Protein AF-Q5BJW7-F1 (afdb_monomer_lite)

Sequence (257 aa):
IDRAVFQGLSQEALSACIQSLLGASESISKNKTQIDGQLFLIKHLLILREQIAPFHTEFTIKEISLDLKKTRDAAFKILNPMTVPRFFRLNSNNALIEFLLEGTPEIREHYLDSKKDVDRHLKSACEQFIQQQTRLFVEPLEEFMTKVSALKTMASQGGPKYTLSQQPWAQPAKVNDLVATAYKTIKTKLPQTLRSMSLYLSNKDTEFILFKPVRNNIQQVFQKFHALLKEEFSPEDIQIIACPSVEQLNLLLSVSK

Radius of gyration: 29.24 Å; chains: 1; bounding box: 72×69×63 Å

Foldseek 3Di:
DPPVVVQVVVLVVLVVVLVVLLVVLVVCCVPPNNLLSLLSSLLVLVVVLVVCVVVCVVVPPDDDDDDCPQLVVLVVVVPDPPDDPPQDDPDPDHSVVVCVVVVPRPDDDDNPVSSVVSVVSSVVSLVVSLVVLLCQLCVLLVVVVVVVVVVVVCVVVVHDDDALCVDPCSQLLNLLVSLVVSVVSLLPCVLVSLVSNCVRNVDPVVSCVSCVSSLVSNLVSLVVSVVVCVVRHDPVSCVSSVHDDSVRSVVSNVVSD

Secondary structure (DSSP, 8-state):
--HHHHHHHHHHHHHHHHHHHHHHHHHHHHHT-HHHHHHHHHHHHHHHHHHHSHHHHTT-S------THHHHHHHHHHH-GGG-S-TT--SS--HHHHHHHH-S------TTHHHHHHHHHHHHHHHHHHHHHHHHHHHHHHHHHHHHHHHHHHHHTT-----GGGSTTS-HHHHHHHHHHHHHHHHHHHHHHHHHHHHHH--HHHHHHHHHHHHHHHHHHHHHHHHHHHHHS-HHHHHHHTPPPHHHHHHHHH---

Organism: Rattus norvegicus (NCBI:txid10116)

InterPro domains:
  IPR007265 Conserved oligomeric Golgi complex, subunit 3 [PTHR13302] (1-254)
  IPR048685 Conserved oligomeric Golgi complex subunit 3, C-terminal [PF20671] (1-70)

Structure (mmCIF, N/CA/C/O backbone):
data_AF-Q5BJW7-F1
#
_entry.id   AF-Q5BJW7-F1
#
loop_
_atom_site.group_PDB
_atom_site.id
_atom_site.type_symbol
_atom_site.label_atom_id
_atom_site.label_alt_id
_atom_site.label_comp_id
_atom_site.label_asym_id
_atom_site.label_entity_id
_atom_site.label_seq_id
_atom_site.pdbx_PDB_ins_code
_atom_site.Cartn_x
_atom_site.Cartn_y
_atom_site.Cartn_z
_atom_site.occupancy
_atom_site.B_iso_or_equiv
_atom_site.auth_seq_id
_atom_site.auth_comp_id
_atom_site.auth_asym_id
_atom_site.auth_atom_id
_atom_site.pdbx_PDB_model_num
ATOM 1 N N . ILE A 1 1 ? 30.438 1.681 -32.774 1.00 56.78 1 ILE A N 1
ATOM 2 C CA . ILE A 1 1 ? 29.485 2.805 -32.612 1.00 56.78 1 ILE A CA 1
ATOM 3 C C . ILE A 1 1 ? 30.141 3.786 -31.658 1.00 56.78 1 ILE A C 1
ATOM 5 O O . ILE A 1 1 ? 30.776 3.323 -30.716 1.00 56.78 1 ILE A O 1
ATOM 9 N N . ASP A 1 2 ? 30.071 5.086 -31.938 1.00 74.50 2 ASP A N 1
ATOM 10 C CA . ASP A 1 2 ? 30.587 6.096 -31.013 1.00 74.50 2 ASP A CA 1
ATOM 11 C C . ASP A 1 2 ? 29.836 6.009 -29.676 1.00 74.50 2 ASP A C 1
ATOM 13 O O . ASP A 1 2 ? 28.614 5.840 -29.650 1.00 74.50 2 ASP A O 1
ATOM 17 N N . ARG A 1 3 ? 30.570 6.070 -28.565 1.00 67.50 3 ARG A N 1
ATOM 18 C CA . ARG A 1 3 ? 30.033 5.831 -27.222 1.00 67.50 3 ARG A CA 1
ATOM 19 C C . ARG A 1 3 ? 28.906 6.816 -26.907 1.00 67.50 3 ARG A C 1
ATOM 21 O O . ARG A 1 3 ? 27.852 6.383 -26.448 1.00 67.50 3 ARG A O 1
ATOM 28 N N . ALA A 1 4 ? 29.094 8.084 -27.273 1.00 67.56 4 ALA A N 1
ATOM 29 C CA . ALA A 1 4 ? 28.115 9.149 -27.078 1.00 67.56 4 ALA A CA 1
ATOM 30 C C . ALA A 1 4 ? 26.809 8.894 -27.854 1.00 67.56 4 ALA A C 1
ATOM 32 O O . ALA A 1 4 ? 25.714 9.018 -27.305 1.00 67.56 4 ALA A O 1
ATOM 33 N N . VAL A 1 5 ? 26.912 8.450 -29.112 1.00 73.88 5 VAL A N 1
ATOM 34 C CA . VAL A 1 5 ? 25.745 8.125 -29.952 1.00 73.88 5 VAL A CA 1
ATOM 35 C C . VAL A 1 5 ? 24.988 6.916 -29.399 1.00 73.88 5 VAL A C 1
ATOM 37 O O . VAL A 1 5 ? 23.763 6.941 -29.305 1.00 73.88 5 VAL A O 1
ATOM 40 N N . PHE A 1 6 ? 25.703 5.866 -28.982 1.00 71.62 6 PHE A N 1
ATOM 41 C CA . PHE A 1 6 ? 25.084 4.695 -28.358 1.00 71.62 6 PHE A CA 1
ATOM 42 C C . PHE A 1 6 ? 24.340 5.060 -27.064 1.00 71.62 6 PHE A C 1
ATOM 44 O O . PHE A 1 6 ? 23.247 4.553 -26.812 1.00 71.62 6 PHE A O 1
ATOM 51 N N . GLN A 1 7 ? 24.899 5.963 -26.258 1.00 70.00 7 GLN A N 1
ATOM 52 C CA . GLN A 1 7 ? 24.306 6.399 -24.994 1.00 70.00 7 GLN A CA 1
ATOM 53 C C . GLN A 1 7 ? 23.053 7.256 -25.196 1.00 70.00 7 GLN A C 1
ATOM 55 O O . GLN A 1 7 ? 22.053 6.998 -24.527 1.00 70.00 7 GLN A O 1
ATOM 60 N N . GLY A 1 8 ? 23.071 8.210 -26.135 1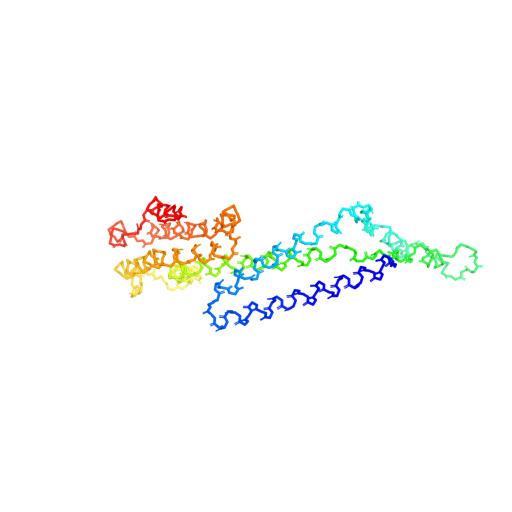.00 72.19 8 GLY A N 1
ATOM 61 C CA . GLY A 1 8 ? 21.891 9.016 -26.471 1.00 72.19 8 GLY A CA 1
ATOM 62 C C . GLY A 1 8 ? 20.723 8.147 -26.944 1.00 72.19 8 GLY A C 1
ATOM 63 O O . GLY A 1 8 ? 19.622 8.229 -26.403 1.00 72.19 8 GLY A O 1
ATOM 64 N N . LEU A 1 9 ? 20.998 7.210 -27.856 1.00 76.50 9 LEU A N 1
ATOM 65 C CA . LEU A 1 9 ? 20.001 6.245 -28.330 1.00 76.50 9 LEU A CA 1
ATOM 66 C C . LEU A 1 9 ? 19.488 5.334 -27.207 1.00 76.50 9 LEU A C 1
ATOM 68 O O . LEU A 1 9 ? 18.296 5.047 -27.136 1.00 76.50 9 LEU A O 1
ATOM 72 N N . SER A 1 10 ? 20.371 4.900 -26.305 1.00 76.81 10 SER A N 1
ATOM 73 C CA . SER A 1 10 ? 19.985 4.076 -25.154 1.00 76.81 10 SER A CA 1
ATOM 74 C C . SER A 1 10 ? 19.071 4.835 -24.189 1.00 76.81 10 SER A C 1
ATOM 76 O O . SER A 1 10 ? 18.124 4.254 -23.661 1.00 76.81 10 SER A O 1
ATOM 78 N N . GLN A 1 11 ? 19.319 6.128 -23.963 1.00 77.44 11 GLN A N 1
ATOM 79 C CA . GLN A 1 11 ? 18.482 6.969 -23.107 1.00 77.44 11 GLN A CA 1
ATOM 80 C C . GLN A 1 11 ? 17.097 7.199 -23.719 1.00 77.44 11 GLN A C 1
ATOM 82 O O . GLN A 1 11 ? 16.092 7.047 -23.025 1.00 77.44 11 GLN A O 1
ATOM 87 N N . GLU A 1 12 ? 17.028 7.519 -25.011 1.00 82.44 12 GLU A N 1
ATOM 88 C CA . GLU A 1 12 ? 15.756 7.690 -25.719 1.00 82.44 12 GLU A CA 1
ATOM 89 C C . GLU A 1 12 ? 14.943 6.393 -25.736 1.00 82.44 12 GLU A C 1
ATOM 91 O O . GLU A 1 12 ? 13.755 6.402 -25.406 1.00 82.44 12 GLU A O 1
ATOM 96 N N . ALA A 1 13 ? 15.589 5.262 -26.037 1.00 85.56 13 ALA A N 1
ATOM 97 C CA . ALA A 1 13 ? 14.945 3.954 -26.030 1.00 85.56 13 ALA A CA 1
ATOM 98 C C . ALA A 1 13 ? 14.422 3.581 -24.635 1.00 85.56 13 ALA A C 1
ATOM 100 O O . ALA A 1 13 ? 13.299 3.088 -24.506 1.00 85.56 13 ALA A O 1
ATOM 101 N N . LEU A 1 14 ? 15.202 3.847 -23.582 1.00 86.56 14 LEU A N 1
ATOM 102 C CA . LEU A 1 14 ? 14.793 3.573 -22.208 1.00 86.56 14 LEU A CA 1
ATOM 103 C C . LEU A 1 14 ? 13.625 4.463 -21.776 1.00 86.56 14 LEU A C 1
ATOM 105 O O . LEU A 1 14 ? 12.659 3.963 -21.205 1.00 86.56 14 LEU A O 1
ATOM 109 N N . SER A 1 15 ? 13.682 5.756 -22.096 1.00 88.56 15 SER A N 1
ATOM 110 C CA . SER A 1 15 ? 12.601 6.704 -21.821 1.00 88.56 15 SER A CA 1
ATOM 111 C C . SER A 1 15 ? 11.306 6.288 -22.525 1.00 88.56 15 SER A C 1
ATOM 113 O O . SER A 1 15 ? 10.261 6.161 -21.884 1.00 88.56 15 SER A O 1
ATOM 115 N N . ALA A 1 16 ? 11.375 5.958 -23.819 1.00 91.56 16 ALA A N 1
ATOM 116 C CA . ALA A 1 16 ? 10.232 5.454 -24.578 1.00 91.56 16 ALA A CA 1
ATOM 117 C C . ALA A 1 16 ? 9.681 4.142 -23.992 1.00 91.56 16 ALA A C 1
ATOM 119 O O . ALA A 1 16 ? 8.464 3.967 -23.898 1.00 91.56 16 ALA A O 1
ATOM 120 N N . CYS A 1 17 ? 10.559 3.242 -23.537 1.00 92.94 17 CYS A N 1
ATOM 121 C CA . CYS A 1 17 ? 10.163 2.011 -22.860 1.00 92.94 17 CYS A CA 1
ATOM 122 C C . CYS A 1 17 ? 9.401 2.306 -21.559 1.00 92.94 17 CYS A C 1
ATOM 124 O O . CYS A 1 17 ? 8.303 1.783 -21.370 1.00 92.94 17 CYS A O 1
ATOM 126 N N . ILE A 1 18 ? 9.918 3.189 -20.698 1.00 93.38 18 ILE A N 1
ATOM 127 C CA . ILE A 1 18 ? 9.248 3.592 -19.451 1.00 93.38 18 ILE A CA 1
ATOM 128 C C . ILE A 1 18 ? 7.873 4.201 -19.750 1.00 93.38 18 ILE A C 1
ATOM 130 O O . ILE A 1 18 ? 6.888 3.794 -19.136 1.00 93.38 18 ILE A O 1
ATOM 134 N N . GLN A 1 19 ? 7.772 5.115 -20.720 1.00 95.31 19 GLN A N 1
ATOM 135 C CA . GLN A 1 19 ? 6.487 5.710 -21.111 1.00 95.31 19 GLN A CA 1
ATOM 136 C C . GLN A 1 19 ? 5.494 4.653 -21.610 1.00 95.31 19 GLN A C 1
ATOM 138 O O . GLN A 1 19 ? 4.324 4.662 -21.222 1.00 95.31 19 GLN A O 1
ATOM 143 N N . SER A 1 20 ? 5.962 3.684 -22.401 1.00 97.44 20 SER A N 1
ATOM 144 C CA . SER A 1 20 ? 5.133 2.559 -22.838 1.00 97.44 20 SER A CA 1
ATOM 145 C C . SER A 1 20 ? 4.662 1.697 -21.661 1.00 97.44 20 SER A C 1
ATOM 147 O O . SER A 1 20 ? 3.508 1.265 -21.651 1.00 97.44 20 SER A O 1
ATOM 149 N N . LEU A 1 21 ? 5.518 1.443 -20.665 1.00 97.50 21 LEU A N 1
ATOM 150 C CA . LEU A 1 21 ? 5.155 0.682 -19.464 1.00 97.50 21 LEU A CA 1
ATOM 151 C C . LEU A 1 21 ? 4.127 1.426 -18.604 1.00 97.50 21 LEU A C 1
ATOM 153 O O . LEU A 1 21 ? 3.197 0.799 -18.094 1.00 97.50 21 LEU A O 1
ATOM 157 N N . LEU A 1 22 ? 4.260 2.748 -18.470 1.00 97.00 22 LEU A N 1
ATOM 158 C CA . LEU A 1 22 ? 3.292 3.592 -17.767 1.00 97.00 22 LEU A CA 1
ATOM 159 C C . LEU A 1 22 ? 1.921 3.556 -18.455 1.00 97.00 22 LEU A C 1
ATOM 161 O O . LEU A 1 22 ? 0.918 3.282 -17.796 1.00 97.00 22 LEU A O 1
ATOM 165 N N . GLY A 1 23 ? 1.878 3.732 -19.780 1.00 97.62 23 GLY A N 1
ATOM 166 C CA . GLY A 1 23 ? 0.632 3.647 -20.549 1.00 97.62 23 GLY A CA 1
ATOM 167 C C . GLY A 1 23 ? -0.024 2.263 -20.472 1.00 97.62 23 GLY A C 1
ATOM 168 O O . GLY A 1 23 ? -1.239 2.146 -20.294 1.00 97.62 23 GLY A O 1
ATOM 169 N N . ALA A 1 24 ? 0.775 1.193 -20.531 1.00 97.44 24 ALA A N 1
ATOM 170 C CA . ALA A 1 24 ? 0.279 -0.171 -20.365 1.00 97.44 24 ALA A CA 1
ATOM 171 C C . ALA A 1 24 ? -0.281 -0.416 -18.952 1.00 97.44 24 ALA A C 1
ATOM 173 O O . ALA A 1 24 ? -1.360 -0.994 -18.814 1.00 97.44 24 ALA A O 1
ATOM 174 N N . SER A 1 25 ? 0.401 0.068 -17.910 1.00 97.62 25 SER A N 1
ATOM 175 C CA . SER A 1 25 ? -0.064 -0.003 -16.518 1.00 97.62 25 SER A CA 1
ATOM 176 C C . SER A 1 25 ? -1.417 0.686 -16.322 1.00 97.62 25 SER A C 1
ATOM 178 O O . SER A 1 25 ? -2.322 0.125 -15.695 1.00 97.62 25 SER A O 1
ATOM 180 N N . GLU A 1 26 ? -1.595 1.873 -16.906 1.00 97.19 26 GLU A N 1
ATOM 181 C CA . GLU A 1 26 ? -2.860 2.605 -16.843 1.00 97.19 26 GLU A CA 1
ATOM 182 C C . GLU A 1 26 ? -3.984 1.847 -17.567 1.00 97.19 26 GLU A C 1
ATOM 184 O O . GLU A 1 26 ? -5.084 1.694 -17.031 1.00 97.19 26 GLU A O 1
ATOM 189 N N . SER A 1 27 ? -3.702 1.306 -18.755 1.00 97.88 27 SER A N 1
ATOM 190 C CA . SER A 1 27 ? -4.660 0.497 -19.515 1.00 97.88 27 SER A CA 1
ATOM 191 C C . SER A 1 27 ? -5.078 -0.772 -18.759 1.00 97.88 27 SER A C 1
ATOM 193 O O . SER A 1 27 ? -6.266 -1.085 -18.668 1.00 97.88 27 SER A O 1
ATOM 195 N N . ILE A 1 28 ? -4.130 -1.483 -18.140 1.00 97.12 28 ILE A N 1
ATOM 196 C CA . ILE A 1 28 ? -4.422 -2.668 -17.317 1.00 97.12 28 ILE A CA 1
ATOM 197 C C . ILE A 1 28 ? -5.249 -2.282 -16.088 1.00 97.12 28 ILE A C 1
ATOM 199 O O . ILE A 1 28 ? -6.209 -2.982 -15.763 1.00 97.12 28 ILE A O 1
ATOM 203 N N . SER A 1 29 ? -4.926 -1.155 -15.448 1.00 96.12 29 SER A N 1
ATOM 204 C CA . SER A 1 29 ? -5.677 -0.645 -14.295 1.00 96.12 29 SER A CA 1
ATOM 205 C C . SER A 1 29 ? -7.146 -0.386 -14.633 1.00 96.12 29 SER A C 1
ATOM 207 O O . SER A 1 29 ? -8.016 -0.680 -13.816 1.00 96.12 29 SER A O 1
ATOM 209 N N . LYS A 1 30 ? -7.425 0.124 -15.842 1.00 95.94 30 LYS A N 1
ATOM 210 C CA . LYS A 1 30 ? -8.787 0.375 -16.345 1.00 95.94 30 LYS A CA 1
ATOM 211 C C . LYS A 1 30 ? -9.529 -0.909 -16.727 1.00 95.94 30 LYS A C 1
ATOM 213 O O . LYS A 1 30 ? -10.726 -1.006 -16.485 1.00 95.94 30 LYS A O 1
ATOM 218 N N . ASN A 1 31 ? -8.833 -1.883 -17.317 1.00 95.81 31 ASN A N 1
ATOM 219 C CA . ASN A 1 31 ? -9.457 -3.080 -17.893 1.00 95.81 31 ASN A CA 1
ATOM 220 C C . ASN A 1 31 ? -9.596 -4.263 -16.918 1.00 95.81 31 ASN A C 1
ATOM 222 O O . ASN A 1 31 ? -10.457 -5.116 -17.126 1.00 95.81 31 ASN A O 1
ATOM 226 N N . LYS A 1 32 ? -8.743 -4.359 -15.890 1.00 94.00 32 LYS A N 1
ATOM 227 C CA . LYS A 1 32 ? -8.783 -5.436 -14.886 1.00 94.00 32 LYS A CA 1
ATOM 228 C C . LYS A 1 32 ? -9.019 -4.892 -13.485 1.00 94.00 32 LYS A C 1
ATOM 230 O O . LYS A 1 32 ? -10.150 -4.864 -13.014 1.00 94.00 32 LYS A O 1
ATOM 235 N N . THR A 1 33 ? -7.948 -4.497 -12.807 1.00 94.62 33 THR A N 1
ATOM 236 C CA . THR A 1 33 ? -7.985 -3.915 -11.469 1.00 94.62 33 THR A CA 1
ATOM 237 C C . THR A 1 33 ? -6.778 -3.001 -11.279 1.00 94.62 33 THR A C 1
ATOM 239 O O . THR A 1 33 ? -5.734 -3.185 -11.907 1.00 94.62 33 THR A O 1
ATOM 242 N N . GLN A 1 34 ? -6.891 -2.039 -10.365 1.00 94.75 34 GLN A N 1
ATOM 243 C CA . GLN A 1 34 ? -5.792 -1.127 -10.042 1.00 94.75 34 GLN A CA 1
ATOM 244 C C . GLN A 1 34 ? -4.534 -1.862 -9.546 1.00 94.75 34 GLN A C 1
ATOM 246 O O . GLN A 1 34 ? -3.421 -1.505 -9.928 1.00 94.75 34 GLN A O 1
ATOM 251 N N . ILE A 1 35 ? -4.705 -2.921 -8.744 1.00 95.12 35 ILE A N 1
ATOM 252 C CA . ILE A 1 35 ? -3.583 -3.724 -8.238 1.00 95.12 35 ILE A CA 1
ATOM 253 C C . ILE A 1 35 ? -2.842 -4.447 -9.372 1.00 95.12 35 ILE A C 1
ATOM 255 O O . ILE A 1 35 ? -1.613 -4.511 -9.353 1.00 95.12 35 ILE A O 1
ATOM 259 N N . ASP A 1 36 ? -3.564 -4.931 -10.386 1.00 95.81 36 ASP A N 1
ATOM 260 C CA . ASP A 1 36 ? -2.971 -5.613 -11.540 1.00 95.81 36 ASP A CA 1
ATOM 261 C C . ASP A 1 36 ? -2.087 -4.670 -12.364 1.00 95.81 36 ASP A C 1
ATOM 263 O O . ASP A 1 36 ? -1.008 -5.069 -12.804 1.00 95.81 36 ASP A O 1
ATOM 267 N N . GLY A 1 37 ? -2.503 -3.413 -12.549 1.00 96.69 37 GLY A N 1
ATOM 268 C CA . GLY A 1 37 ? -1.697 -2.406 -13.244 1.00 96.69 37 GLY A CA 1
ATOM 269 C C . GLY A 1 37 ? -0.439 -2.021 -12.464 1.00 96.69 37 GLY A C 1
ATOM 270 O O . GLY A 1 37 ? 0.662 -2.020 -13.016 1.00 96.69 37 GLY A O 1
ATOM 271 N N . GLN A 1 38 ? -0.564 -1.794 -11.153 1.00 96.31 38 GLN A N 1
ATOM 272 C CA . GLN A 1 38 ? 0.583 -1.482 -10.292 1.00 96.31 38 GLN A CA 1
ATOM 273 C C . GLN A 1 38 ? 1.612 -2.613 -10.249 1.00 96.31 38 GLN A C 1
ATOM 275 O O . GLN A 1 38 ? 2.806 -2.371 -10.422 1.00 96.31 38 GLN A O 1
ATOM 280 N N . LEU A 1 39 ? 1.164 -3.855 -10.045 1.00 93.44 39 LEU A N 1
ATOM 281 C CA . LEU A 1 39 ? 2.057 -5.011 -9.998 1.00 93.44 39 LEU A CA 1
ATOM 282 C C . LEU A 1 39 ? 2.661 -5.325 -11.368 1.00 93.44 39 LEU A C 1
ATOM 284 O O . LEU A 1 39 ? 3.828 -5.715 -11.436 1.00 93.44 39 LEU A O 1
ATOM 288 N N . PHE A 1 40 ? 1.916 -5.105 -12.457 1.00 97.25 40 PHE A N 1
ATOM 289 C CA . PHE A 1 40 ? 2.469 -5.129 -13.807 1.00 97.25 40 PHE A CA 1
ATOM 290 C C . PHE A 1 40 ? 3.623 -4.131 -13.938 1.00 97.25 40 PHE A C 1
ATOM 292 O O . PHE A 1 40 ? 4.712 -4.524 -14.356 1.00 97.25 40 PHE A O 1
ATOM 299 N N . LEU A 1 41 ? 3.419 -2.872 -13.544 1.00 96.12 41 LEU A N 1
ATOM 300 C CA . LEU A 1 41 ? 4.439 -1.832 -13.660 1.00 96.12 41 LEU A CA 1
ATOM 301 C C . LEU A 1 41 ? 5.684 -2.167 -12.833 1.00 96.12 41 LEU A C 1
ATOM 303 O O . LEU A 1 41 ? 6.792 -2.129 -13.360 1.00 96.12 41 LEU A O 1
ATOM 307 N N . ILE A 1 42 ? 5.505 -2.557 -11.567 1.00 90.62 42 ILE A N 1
ATOM 308 C CA . ILE A 1 42 ? 6.609 -2.943 -10.677 1.00 90.62 42 ILE A CA 1
ATOM 309 C C . ILE A 1 42 ? 7.397 -4.110 -11.281 1.00 90.62 42 ILE A C 1
ATOM 311 O O . ILE A 1 42 ? 8.620 -4.033 -11.373 1.00 90.62 42 ILE A O 1
ATOM 315 N N . LYS A 1 43 ? 6.714 -5.163 -11.754 1.00 90.06 43 LYS A N 1
ATOM 316 C CA . LYS A 1 43 ? 7.360 -6.317 -12.397 1.00 90.06 43 LYS A CA 1
ATOM 317 C C . LYS A 1 43 ? 8.219 -5.888 -13.586 1.00 90.06 43 LYS A C 1
ATOM 319 O O . LYS A 1 43 ? 9.371 -6.298 -13.688 1.00 90.06 43 LYS A O 1
ATOM 324 N N . HIS A 1 44 ? 7.672 -5.075 -14.486 1.00 94.00 44 HIS A N 1
ATOM 325 C CA . HIS A 1 44 ? 8.371 -4.719 -15.720 1.00 94.00 44 HIS A CA 1
ATOM 326 C C . HIS A 1 44 ? 9.488 -3.699 -15.490 1.00 94.00 44 HIS A C 1
ATOM 328 O O . HIS A 1 44 ? 10.503 -3.773 -16.173 1.00 94.00 44 HIS A O 1
ATOM 334 N N . LEU A 1 45 ? 9.373 -2.822 -14.488 1.00 89.31 45 LEU A N 1
ATOM 335 C CA . LEU A 1 45 ? 10.475 -1.953 -14.067 1.00 89.31 45 LEU A CA 1
ATOM 336 C C . LEU A 1 45 ? 11.604 -2.737 -13.383 1.00 89.31 45 LEU A C 1
ATOM 338 O O . LEU A 1 45 ? 12.769 -2.423 -13.605 1.00 89.31 45 LEU A O 1
ATOM 342 N N . LEU A 1 46 ? 11.290 -3.780 -12.604 1.00 84.00 46 LEU A N 1
ATOM 343 C CA . LEU A 1 46 ? 12.301 -4.695 -12.055 1.00 84.00 46 LEU A CA 1
ATOM 344 C C . LEU A 1 46 ? 13.046 -5.440 -13.168 1.00 84.00 46 LEU A C 1
ATOM 346 O O . LEU A 1 46 ? 14.272 -5.509 -13.134 1.00 84.00 46 LEU A O 1
ATOM 350 N N . ILE A 1 47 ? 12.320 -5.945 -14.171 1.00 85.56 47 ILE A N 1
ATOM 351 C CA . ILE A 1 47 ? 12.924 -6.580 -15.350 1.00 85.56 47 ILE A CA 1
ATOM 352 C C . ILE A 1 47 ? 13.803 -5.572 -16.090 1.00 85.56 47 ILE A C 1
ATOM 354 O O . ILE A 1 47 ? 14.955 -5.874 -16.372 1.00 85.56 47 ILE A O 1
ATOM 358 N N . LEU A 1 48 ? 13.295 -4.367 -16.365 1.00 87.62 48 LEU A N 1
ATOM 359 C CA . LEU A 1 48 ? 14.041 -3.328 -17.072 1.00 87.62 48 LEU A CA 1
ATOM 360 C C . LEU A 1 48 ? 15.334 -2.961 -16.335 1.00 87.62 48 LEU A C 1
ATOM 362 O O . LEU A 1 48 ? 16.389 -2.896 -16.957 1.00 87.62 48 LEU A O 1
ATOM 366 N N . ARG A 1 49 ? 15.265 -2.800 -15.008 1.00 84.88 49 ARG A N 1
ATOM 367 C CA . ARG A 1 49 ? 16.421 -2.557 -14.134 1.00 84.88 49 ARG A CA 1
ATOM 368 C C . ARG A 1 49 ? 17.465 -3.673 -14.221 1.00 84.88 49 ARG A C 1
ATOM 370 O O . ARG A 1 49 ? 18.656 -3.381 -14.248 1.00 84.88 49 ARG A O 1
ATOM 377 N N . GLU A 1 50 ? 17.029 -4.928 -14.263 1.00 83.06 50 GLU A N 1
ATOM 378 C CA . GLU A 1 50 ? 17.927 -6.075 -14.418 1.00 83.06 50 GLU A CA 1
ATOM 379 C C . GLU A 1 50 ? 18.565 -6.099 -15.813 1.00 83.06 50 GLU A C 1
ATOM 381 O O . GLU A 1 50 ? 19.769 -6.289 -15.936 1.00 83.06 50 GLU A O 1
ATOM 386 N N . GLN A 1 51 ? 17.792 -5.826 -16.868 1.00 80.88 51 GLN A N 1
ATOM 387 C CA . GLN A 1 51 ? 18.298 -5.816 -18.245 1.00 80.88 51 GLN A CA 1
ATOM 388 C C . GLN A 1 51 ? 19.314 -4.696 -18.502 1.00 80.88 51 GLN A C 1
ATOM 390 O O . GLN A 1 51 ? 20.202 -4.870 -19.331 1.00 80.88 51 GLN A O 1
ATOM 395 N N . ILE A 1 52 ? 19.226 -3.567 -17.790 1.00 79.12 52 ILE A N 1
ATOM 396 C CA . ILE A 1 52 ? 20.229 -2.495 -17.895 1.00 79.12 52 ILE A CA 1
ATOM 397 C C . ILE A 1 52 ? 21.486 -2.757 -17.046 1.00 79.12 52 ILE A C 1
ATOM 399 O O . ILE A 1 52 ? 22.510 -2.118 -17.273 1.00 79.12 52 ILE A O 1
ATOM 403 N N . ALA A 1 53 ? 21.452 -3.708 -16.101 1.00 72.94 53 ALA A N 1
ATOM 404 C CA . ALA A 1 53 ? 22.565 -3.978 -15.187 1.00 72.94 53 ALA A CA 1
ATOM 405 C C . ALA A 1 53 ? 23.873 -4.436 -15.874 1.00 72.94 53 ALA A C 1
ATOM 407 O O . ALA A 1 53 ? 24.932 -3.911 -15.514 1.00 72.94 53 ALA A O 1
ATOM 408 N N . PRO A 1 54 ? 23.854 -5.333 -16.884 1.00 63.94 54 PRO A N 1
ATOM 409 C CA . PRO A 1 54 ? 25.049 -5.720 -17.642 1.00 63.94 54 PRO A CA 1
ATOM 410 C C . PRO A 1 54 ? 25.701 -4.552 -18.389 1.00 63.94 54 PRO A C 1
ATOM 412 O O . PRO A 1 54 ? 26.917 -4.516 -18.541 1.00 63.94 54 PRO A O 1
ATOM 415 N N . PHE A 1 55 ? 24.914 -3.551 -18.787 1.00 62.50 55 PHE A N 1
ATOM 416 C CA . PHE A 1 55 ? 25.409 -2.330 -19.423 1.00 62.50 55 PHE A CA 1
ATOM 417 C C . PHE A 1 55 ? 25.955 -1.318 -18.408 1.00 62.50 55 PHE A C 1
ATOM 419 O O . PHE A 1 55 ? 26.099 -0.150 -18.738 1.00 62.50 55 PHE A O 1
ATOM 426 N N . HIS A 1 56 ? 26.236 -1.704 -17.161 1.00 53.25 56 HIS A N 1
ATOM 427 C CA . HIS A 1 56 ? 26.836 -0.816 -16.158 1.00 53.25 56 HIS A CA 1
ATOM 428 C C . HIS A 1 56 ? 28.285 -1.177 -15.812 1.00 53.25 56 HIS A C 1
ATOM 430 O O . HIS A 1 56 ? 29.067 -0.285 -15.468 1.00 53.25 56 HIS A O 1
ATOM 436 N N . THR A 1 57 ? 28.700 -2.436 -15.968 1.00 42.44 57 THR A N 1
ATOM 437 C CA . THR A 1 57 ? 30.098 -2.854 -15.748 1.00 42.44 57 THR A CA 1
ATOM 438 C C . THR A 1 57 ? 31.057 -2.257 -16.785 1.00 42.44 57 THR A C 1
ATOM 440 O O . THR A 1 57 ? 32.189 -1.932 -16.438 1.00 42.44 57 THR A O 1
ATOM 443 N N . GLU A 1 58 ? 30.596 -1.965 -18.005 1.00 43.66 58 GLU A N 1
ATOM 444 C CA . GLU A 1 58 ? 31.366 -1.221 -19.024 1.00 43.66 58 GLU A CA 1
ATOM 445 C C . GLU A 1 58 ? 31.392 0.312 -18.809 1.00 43.66 58 GLU A C 1
ATOM 447 O O . GLU A 1 58 ? 32.112 1.038 -19.499 1.00 43.66 58 GLU A O 1
ATOM 452 N N . PHE A 1 59 ? 30.652 0.839 -17.824 1.00 39.06 59 PHE A N 1
ATOM 453 C CA . PHE A 1 59 ? 30.551 2.281 -17.537 1.00 39.06 59 PHE A CA 1
ATOM 454 C C . PHE A 1 59 ? 31.074 2.679 -16.149 1.00 39.06 59 PHE A C 1
ATOM 456 O O . PHE A 1 59 ? 31.026 3.851 -15.793 1.00 39.06 59 PHE A O 1
ATOM 463 N N . THR A 1 60 ? 31.640 1.742 -15.381 1.00 33.50 60 THR A N 1
ATOM 464 C CA . THR A 1 60 ? 32.163 2.003 -14.022 1.00 33.50 60 THR A CA 1
ATOM 465 C C . THR A 1 60 ? 33.570 2.637 -14.016 1.00 33.50 60 THR A C 1
ATOM 467 O O . THR A 1 60 ? 34.134 2.916 -12.962 1.00 33.50 60 THR A O 1
ATOM 470 N N . ILE A 1 61 ? 34.161 2.939 -15.179 1.00 38.94 61 ILE A N 1
ATOM 471 C CA . ILE A 1 61 ? 35.444 3.655 -15.241 1.00 38.94 61 ILE A CA 1
ATOM 472 C C . ILE A 1 61 ? 35.188 5.163 -15.382 1.00 38.94 61 ILE A C 1
ATOM 474 O O . ILE A 1 61 ? 34.851 5.638 -16.466 1.00 38.94 61 ILE A O 1
ATOM 478 N N . LYS A 1 62 ? 35.455 5.870 -14.272 1.00 35.44 62 LYS A N 1
ATOM 479 C CA . LYS A 1 62 ? 35.466 7.329 -14.024 1.00 35.44 62 LYS A CA 1
ATOM 480 C C . LYS A 1 62 ? 34.133 7.959 -13.607 1.00 35.44 62 LYS A C 1
ATOM 482 O O . LYS A 1 62 ? 33.501 8.695 -14.358 1.00 35.44 62 LYS A O 1
ATOM 487 N N . GLU A 1 63 ? 33.811 7.798 -12.323 1.00 39.44 63 GLU A N 1
ATOM 488 C CA . GLU A 1 63 ? 33.210 8.894 -11.559 1.00 39.44 63 GLU A CA 1
ATOM 489 C C . GLU A 1 63 ? 34.071 10.150 -11.755 1.00 39.44 63 GLU A C 1
ATOM 491 O O . GLU A 1 63 ? 35.244 10.164 -11.377 1.00 39.44 63 GLU A O 1
ATOM 496 N N . ILE A 1 64 ? 33.518 11.211 -12.345 1.00 43.59 64 ILE A N 1
ATOM 497 C CA . ILE A 1 64 ? 34.084 12.542 -12.151 1.00 43.59 64 ILE A CA 1
ATOM 498 C C . ILE A 1 64 ? 32.988 13.469 -11.651 1.00 43.59 64 ILE A C 1
ATOM 500 O O . ILE A 1 64 ? 32.162 13.984 -12.401 1.00 43.59 64 ILE A O 1
ATOM 504 N N . SER A 1 65 ? 32.990 13.641 -10.335 1.00 36.69 65 SER A N 1
ATOM 505 C CA . SER A 1 65 ? 32.251 14.668 -9.623 1.00 36.69 65 SER A CA 1
ATOM 506 C C . SER A 1 65 ? 32.560 16.057 -10.199 1.00 36.69 65 SER A C 1
ATOM 508 O O . SER A 1 65 ? 33.700 16.390 -10.533 1.00 36.69 65 SER A O 1
ATOM 510 N N . LEU A 1 66 ? 31.517 16.872 -10.342 1.00 34.28 66 LEU A N 1
ATOM 511 C CA . LEU A 1 66 ? 31.611 18.297 -10.657 1.00 34.28 66 LEU A CA 1
ATOM 512 C C . LEU A 1 66 ? 31.953 19.059 -9.369 1.00 34.28 66 LEU A C 1
ATOM 514 O O . LEU A 1 66 ? 31.110 19.207 -8.485 1.00 34.28 66 LEU A O 1
ATOM 518 N N . ASP A 1 67 ? 33.195 19.529 -9.250 1.00 43.16 67 ASP A N 1
ATOM 519 C CA . ASP A 1 67 ? 33.655 20.353 -8.127 1.00 43.16 67 ASP A CA 1
ATOM 520 C C . ASP A 1 67 ? 33.455 21.848 -8.446 1.00 43.16 67 ASP A C 1
ATOM 522 O O . ASP A 1 67 ? 34.294 22.499 -9.065 1.00 43.16 67 ASP A O 1
ATOM 526 N N . LEU A 1 68 ? 32.310 22.404 -8.032 1.00 47.69 68 LEU A N 1
ATOM 527 C CA . LEU A 1 68 ? 31.925 23.810 -8.256 1.00 47.69 68 LEU A CA 1
ATOM 528 C C . LEU A 1 68 ? 32.674 24.817 -7.362 1.00 47.69 68 LEU A C 1
ATOM 530 O O . LEU A 1 68 ? 32.377 26.016 -7.381 1.00 47.69 68 LEU A O 1
ATOM 534 N N . LYS A 1 69 ? 33.637 24.364 -6.550 1.00 51.47 69 LYS A N 1
ATOM 535 C CA . LYS A 1 69 ? 34.417 25.248 -5.673 1.00 51.47 69 LYS A CA 1
ATOM 536 C C . LYS A 1 69 ? 35.313 26.197 -6.471 1.00 51.47 69 LYS A C 1
ATOM 538 O O . LYS A 1 69 ? 35.354 27.384 -6.166 1.00 51.47 69 LYS A O 1
ATOM 543 N N . LYS A 1 70 ? 35.937 25.715 -7.552 1.00 48.94 70 LYS A N 1
ATOM 544 C CA . LYS A 1 70 ? 36.871 26.514 -8.368 1.00 48.94 70 LYS A CA 1
ATOM 545 C C . LYS A 1 70 ? 36.185 27.611 -9.185 1.00 48.94 70 LYS A C 1
ATOM 547 O O . LYS A 1 70 ? 36.664 28.740 -9.207 1.00 48.94 70 LYS A O 1
ATOM 552 N N . THR A 1 71 ? 35.028 27.318 -9.780 1.00 51.78 71 THR A N 1
ATOM 553 C CA . THR A 1 71 ? 34.202 28.309 -10.495 1.00 51.78 71 THR A CA 1
ATOM 554 C C . THR A 1 71 ? 33.688 29.405 -9.563 1.00 51.78 71 THR A C 1
ATOM 556 O O . THR A 1 71 ? 33.628 30.572 -9.948 1.00 51.78 71 THR A O 1
ATOM 559 N N . ARG A 1 72 ? 33.367 29.057 -8.308 1.00 53.91 72 ARG A N 1
ATOM 560 C CA . ARG A 1 72 ? 32.965 30.029 -7.285 1.00 53.91 72 ARG A CA 1
ATOM 561 C C . ARG A 1 72 ? 34.132 30.926 -6.870 1.00 53.91 72 ARG A C 1
ATOM 563 O O . ARG A 1 72 ? 33.953 32.137 -6.791 1.00 53.91 72 ARG A O 1
ATOM 570 N N . ASP A 1 73 ? 35.312 30.359 -6.642 1.00 56.19 73 ASP A N 1
ATOM 571 C CA . ASP A 1 73 ? 36.496 31.117 -6.223 1.00 56.19 73 ASP A CA 1
ATOM 572 C C . ASP A 1 73 ? 37.001 32.067 -7.326 1.00 56.19 73 ASP A C 1
ATOM 574 O O . ASP A 1 73 ? 37.407 33.193 -7.030 1.00 56.19 73 ASP A O 1
ATOM 578 N N . ALA A 1 74 ? 36.903 31.667 -8.600 1.00 53.25 74 ALA A N 1
ATOM 579 C CA . ALA A 1 74 ? 37.195 32.532 -9.746 1.00 53.25 74 ALA A CA 1
ATOM 580 C C . ALA A 1 74 ? 36.185 33.691 -9.873 1.00 53.25 74 ALA A C 1
ATOM 582 O O . ALA A 1 74 ? 36.583 34.841 -10.056 1.00 53.25 74 ALA A O 1
ATOM 583 N N . ALA A 1 75 ? 34.886 33.427 -9.684 1.00 52.28 75 ALA A N 1
ATOM 584 C CA . ALA A 1 75 ? 33.847 34.460 -9.709 1.00 52.28 75 ALA A CA 1
ATOM 585 C C . ALA A 1 75 ? 33.943 35.440 -8.520 1.00 52.28 75 ALA A C 1
ATOM 587 O O . ALA A 1 75 ? 33.742 36.643 -8.685 1.00 52.28 75 ALA A O 1
ATOM 588 N N . PHE A 1 76 ? 34.310 34.962 -7.325 1.00 57.78 76 PHE A N 1
ATOM 589 C CA . PHE A 1 76 ? 34.497 35.816 -6.144 1.00 57.78 76 PHE A CA 1
ATOM 590 C C . PHE A 1 76 ? 35.711 36.748 -6.259 1.00 57.78 76 PHE A C 1
ATOM 592 O O . PHE A 1 76 ? 35.657 37.875 -5.766 1.00 57.78 76 PHE A O 1
ATOM 599 N N . LYS A 1 77 ? 36.785 36.331 -6.944 1.00 54.22 77 LYS A N 1
ATOM 600 C CA . LYS A 1 77 ? 37.932 37.207 -7.248 1.00 54.22 77 LYS A CA 1
ATOM 601 C C . LYS A 1 77 ? 37.564 38.365 -8.182 1.00 54.22 77 LYS A C 1
ATOM 603 O O . LYS A 1 77 ? 38.173 39.425 -8.088 1.00 54.22 77 LYS A O 1
ATOM 608 N N . ILE A 1 78 ? 36.562 38.177 -9.040 1.00 52.72 78 ILE A N 1
ATOM 609 C CA . ILE A 1 78 ? 36.051 39.203 -9.964 1.00 52.72 78 ILE A CA 1
ATOM 610 C C . ILE A 1 78 ? 35.077 40.160 -9.252 1.00 52.72 78 ILE A C 1
ATOM 612 O O . ILE A 1 78 ? 35.027 41.344 -9.579 1.00 52.72 78 ILE A O 1
ATOM 616 N N . LEU A 1 79 ? 34.321 39.666 -8.264 1.00 49.91 79 LEU A N 1
ATOM 617 C CA . LEU A 1 79 ? 33.253 40.410 -7.583 1.00 49.91 79 LEU A CA 1
ATOM 618 C C . LEU A 1 79 ? 33.699 41.200 -6.342 1.00 49.91 79 LEU A C 1
ATOM 620 O O . LEU A 1 79 ? 32.897 41.962 -5.808 1.00 49.91 79 LEU A O 1
ATOM 624 N N . ASN A 1 80 ? 34.945 41.052 -5.877 1.00 47.19 80 ASN A N 1
ATOM 625 C CA . ASN A 1 80 ? 35.466 41.832 -4.751 1.00 47.19 80 ASN A CA 1
ATOM 626 C C . ASN A 1 80 ? 35.964 43.220 -5.228 1.00 47.19 80 ASN A C 1
ATOM 628 O O . ASN A 1 80 ? 36.979 43.303 -5.922 1.00 47.19 80 ASN A O 1
ATOM 632 N N . PRO A 1 81 ? 35.319 44.337 -4.837 1.00 47.28 81 PRO A N 1
ATOM 633 C CA . PRO A 1 81 ? 35.588 45.665 -5.400 1.00 47.28 81 PRO A CA 1
ATOM 634 C C . PRO A 1 81 ? 36.856 46.358 -4.863 1.00 47.28 81 PRO A C 1
ATOM 636 O O . PRO A 1 81 ? 37.118 47.504 -5.220 1.00 47.28 81 PRO A O 1
ATOM 639 N N . MET A 1 82 ? 37.670 45.706 -4.022 1.00 49.22 82 MET A N 1
ATOM 640 C CA . MET A 1 82 ? 38.861 46.335 -3.422 1.00 49.22 82 MET A CA 1
ATOM 641 C C . MET A 1 82 ? 40.154 46.217 -4.245 1.00 49.22 82 MET A C 1
ATOM 643 O O . MET A 1 82 ? 41.167 46.791 -3.854 1.00 49.22 82 MET A O 1
ATOM 647 N N . THR A 1 83 ? 40.154 45.533 -5.394 1.00 48.91 83 THR A N 1
ATOM 648 C CA . THR A 1 83 ? 41.374 45.347 -6.207 1.00 48.91 83 THR A CA 1
ATOM 649 C C . THR A 1 83 ? 41.207 45.717 -7.675 1.00 48.91 83 THR A C 1
ATOM 651 O O . THR A 1 83 ? 41.760 45.033 -8.537 1.00 48.91 83 THR A O 1
ATOM 654 N N . VAL A 1 84 ? 40.496 46.806 -8.005 1.00 47.06 84 VAL A N 1
ATOM 655 C CA . VAL A 1 84 ? 40.473 47.256 -9.406 1.00 47.06 84 VAL A CA 1
ATOM 656 C C . VAL A 1 84 ? 40.595 48.765 -9.608 1.00 47.06 84 VAL A C 1
ATOM 658 O O . VAL A 1 84 ? 39.640 49.511 -9.431 1.00 47.06 84 VAL A O 1
ATOM 661 N N . PRO A 1 85 ? 41.749 49.195 -10.147 1.00 44.84 85 PRO A N 1
ATOM 662 C CA . PRO A 1 85 ? 41.783 50.292 -11.106 1.00 44.84 85 PRO A CA 1
ATOM 663 C C . PRO A 1 85 ? 42.383 49.853 -12.458 1.00 44.84 85 PRO A C 1
ATOM 665 O O . PRO A 1 85 ? 43.125 50.611 -13.081 1.00 44.84 85 PRO A O 1
ATOM 668 N N . ARG A 1 86 ? 42.148 48.611 -12.919 1.00 50.59 86 ARG A N 1
ATOM 669 C CA . ARG A 1 86 ? 42.741 48.092 -14.175 1.00 50.59 86 ARG A CA 1
ATOM 670 C C . ARG A 1 86 ? 41.834 47.160 -14.994 1.00 50.59 86 ARG A C 1
ATOM 672 O O . ARG A 1 86 ? 42.312 46.179 -15.544 1.00 50.59 86 ARG A O 1
ATOM 679 N N . PHE A 1 87 ? 40.555 47.501 -15.152 1.00 49.19 87 PHE A N 1
ATOM 680 C CA . PHE A 1 87 ? 39.640 46.751 -16.033 1.00 49.19 87 PHE A CA 1
ATOM 681 C C . PHE A 1 87 ? 39.963 46.855 -17.543 1.00 49.19 87 PHE A C 1
ATOM 683 O O . PHE A 1 87 ? 39.431 46.070 -18.318 1.00 49.19 87 PHE A O 1
ATOM 690 N N . PHE A 1 88 ? 40.845 47.769 -17.983 1.00 46.84 88 PHE A N 1
ATOM 691 C CA . PHE A 1 88 ? 41.079 48.024 -19.419 1.00 46.84 88 PHE A CA 1
ATOM 692 C C . PHE A 1 88 ? 42.554 48.217 -19.822 1.00 46.84 88 PHE A C 1
ATOM 694 O O . PHE A 1 88 ? 42.861 49.060 -20.663 1.00 46.84 88 PHE A O 1
ATOM 701 N N . ARG A 1 89 ? 43.504 47.461 -19.250 1.00 41.47 89 ARG A N 1
ATOM 702 C CA . ARG A 1 89 ? 44.874 47.412 -19.806 1.00 41.47 89 ARG A CA 1
ATOM 703 C C . ARG A 1 89 ? 45.057 46.168 -20.671 1.00 41.47 89 ARG A C 1
ATOM 705 O O . ARG A 1 89 ? 45.057 45.056 -20.159 1.00 41.47 89 ARG A O 1
ATOM 712 N N . LEU A 1 90 ? 45.264 46.391 -21.968 1.00 45.84 90 LEU A N 1
ATOM 713 C CA . LEU A 1 90 ? 45.727 45.407 -22.951 1.00 45.84 90 LEU A CA 1
ATOM 714 C C . LEU A 1 90 ? 47.174 44.985 -22.625 1.00 45.84 90 LEU A C 1
ATOM 716 O O . LEU A 1 90 ? 48.129 45.515 -23.185 1.00 45.84 90 LEU A O 1
ATOM 720 N N . ASN A 1 91 ? 47.339 44.073 -21.670 1.00 47.16 91 ASN A N 1
ATOM 721 C CA . ASN A 1 91 ? 48.580 43.343 -21.404 1.00 47.16 91 ASN A CA 1
ATOM 722 C C . ASN A 1 91 ? 48.245 41.839 -21.325 1.00 47.16 91 ASN A C 1
ATOM 724 O O . ASN A 1 91 ? 47.106 41.485 -21.025 1.00 47.16 91 ASN A O 1
ATOM 728 N N . SER A 1 92 ? 49.212 40.964 -21.600 1.00 49.56 92 SER A N 1
ATOM 729 C CA . SER A 1 92 ? 49.059 39.514 -21.811 1.00 49.56 92 SER A CA 1
ATOM 730 C C . SER A 1 92 ? 48.494 38.708 -20.629 1.00 49.56 92 SER A C 1
ATOM 732 O O . SER A 1 92 ? 48.206 37.531 -20.808 1.00 49.56 92 SER A O 1
ATOM 734 N N . ASN A 1 93 ? 48.260 39.331 -19.469 1.00 49.38 93 ASN A N 1
ATOM 735 C CA . ASN A 1 93 ? 47.594 38.738 -18.304 1.00 49.38 93 ASN A CA 1
ATOM 736 C C . ASN A 1 93 ? 46.304 39.513 -17.988 1.00 49.38 93 ASN A C 1
ATOM 738 O O . ASN A 1 93 ? 46.269 40.341 -17.074 1.00 49.38 93 ASN A O 1
ATOM 742 N N . ASN A 1 94 ? 45.259 39.301 -18.790 1.00 50.81 94 ASN A N 1
ATOM 743 C CA . ASN A 1 94 ? 43.968 39.966 -18.631 1.00 50.81 94 ASN A CA 1
ATOM 744 C C . ASN A 1 94 ? 42.983 39.013 -17.932 1.00 50.81 94 ASN A C 1
ATOM 746 O O . ASN A 1 94 ? 42.706 37.934 -18.451 1.00 50.81 94 ASN A O 1
ATOM 750 N N . ALA A 1 95 ? 42.421 39.413 -16.788 1.00 49.59 95 ALA A N 1
ATOM 751 C CA . ALA A 1 95 ? 41.555 38.560 -15.958 1.00 49.59 95 ALA A CA 1
ATOM 752 C C . ALA A 1 95 ? 40.274 38.083 -16.678 1.00 49.59 95 ALA A C 1
ATOM 754 O O . ALA A 1 95 ? 39.701 37.059 -16.322 1.00 49.59 95 ALA A O 1
ATOM 755 N N . LEU A 1 96 ? 39.838 38.797 -17.724 1.00 45.59 96 LEU A N 1
ATOM 756 C CA . LEU A 1 96 ? 38.751 38.366 -18.614 1.00 45.59 96 LEU A CA 1
ATOM 757 C C . LEU A 1 96 ? 39.157 37.209 -19.536 1.00 45.59 96 LEU A C 1
ATOM 759 O O . LEU A 1 96 ? 38.333 36.350 -19.828 1.00 45.59 96 LEU A O 1
ATOM 763 N N . ILE A 1 97 ? 40.415 37.180 -19.984 1.00 52.56 97 ILE A N 1
ATOM 764 C CA . ILE A 1 97 ? 40.965 36.087 -20.794 1.00 52.56 97 ILE A CA 1
ATOM 765 C C . ILE A 1 97 ? 41.179 34.861 -19.902 1.00 52.56 97 ILE A C 1
ATOM 767 O O . ILE A 1 97 ? 40.819 33.765 -20.305 1.00 52.56 97 ILE A O 1
ATOM 771 N N . GLU A 1 98 ? 41.657 35.052 -18.671 1.00 51.94 98 GLU A N 1
ATOM 772 C CA . GLU A 1 98 ? 41.772 33.993 -17.658 1.00 51.94 98 GLU A CA 1
ATOM 773 C C . GLU A 1 98 ? 40.392 33.444 -17.251 1.00 51.94 98 GLU A C 1
ATOM 775 O O . GLU A 1 98 ? 40.221 32.239 -17.162 1.00 51.94 98 GLU A O 1
ATOM 780 N N . PHE A 1 99 ? 39.353 34.280 -17.149 1.00 50.72 99 PHE A N 1
ATOM 781 C CA . PHE A 1 99 ? 37.970 33.818 -16.959 1.00 50.72 99 PHE A CA 1
ATOM 782 C C . PHE A 1 99 ? 37.391 33.089 -18.185 1.00 50.72 99 PHE A C 1
ATOM 784 O O . PHE A 1 99 ? 36.628 32.146 -18.027 1.00 50.72 99 PHE A O 1
ATOM 791 N N . LEU A 1 100 ? 37.737 33.478 -19.414 1.00 51.84 100 LEU A N 1
ATOM 792 C CA . LEU A 1 100 ? 37.313 32.753 -20.621 1.00 51.84 100 LEU A CA 1
ATOM 793 C C . LEU A 1 100 ? 38.064 31.417 -20.799 1.00 51.84 100 LEU A C 1
ATOM 795 O O . LEU A 1 100 ? 37.473 30.452 -21.287 1.00 51.84 100 LEU A O 1
ATOM 799 N N . LEU A 1 101 ? 39.332 31.347 -20.374 1.00 53.28 101 LEU A N 1
ATOM 800 C CA . LEU A 1 101 ? 40.172 30.142 -20.415 1.00 53.28 101 LEU A CA 1
ATOM 801 C C . LEU A 1 101 ? 39.948 29.184 -19.233 1.00 53.28 101 LEU A C 1
ATOM 803 O O . LEU A 1 101 ? 40.017 27.978 -19.435 1.00 53.28 101 LEU A O 1
ATOM 807 N N . GLU A 1 102 ? 39.676 29.683 -18.025 1.00 49.91 102 GLU A N 1
ATOM 808 C CA . GLU A 1 102 ? 39.470 28.874 -16.807 1.00 49.91 102 GLU A CA 1
ATOM 809 C C . GLU A 1 102 ? 38.000 28.791 -16.360 1.00 49.91 102 GLU A C 1
ATOM 811 O O . GLU A 1 102 ? 37.640 27.943 -15.545 1.00 49.91 102 GLU A O 1
ATOM 816 N N . GLY A 1 103 ? 37.136 29.671 -16.868 1.00 47.19 103 GLY A N 1
ATOM 817 C CA . GLY A 1 103 ? 35.700 29.716 -16.578 1.00 47.19 103 GLY A CA 1
ATOM 818 C C . GLY A 1 103 ? 34.831 29.079 -17.659 1.00 47.19 103 GLY A C 1
ATOM 819 O O . GLY A 1 103 ? 33.608 29.181 -17.580 1.00 47.19 103 GLY A O 1
ATOM 820 N N . THR A 1 104 ? 35.421 28.404 -18.650 1.00 44.25 104 THR A N 1
ATOM 821 C CA . THR A 1 104 ? 34.666 27.488 -19.509 1.00 44.25 104 THR A CA 1
ATOM 822 C C . THR A 1 104 ? 34.222 26.308 -18.641 1.00 44.25 104 THR A C 1
ATOM 824 O O . THR A 1 104 ? 35.074 25.553 -18.167 1.00 44.25 104 THR A O 1
ATOM 827 N N . PRO A 1 105 ? 32.915 26.140 -18.361 1.00 45.12 105 PRO A N 1
ATOM 828 C CA . PRO A 1 105 ? 32.463 24.976 -17.621 1.00 45.12 105 PRO A CA 1
ATOM 829 C C . PRO A 1 105 ? 32.847 23.740 -18.431 1.00 45.12 105 PRO A C 1
ATOM 831 O O . PRO A 1 105 ? 32.450 23.597 -19.587 1.00 45.12 105 PRO A O 1
ATOM 834 N N . GLU A 1 106 ? 33.647 22.860 -17.836 1.00 40.66 106 GLU A N 1
ATOM 835 C CA . GLU A 1 106 ? 33.922 21.553 -18.417 1.00 40.66 106 GLU A CA 1
ATOM 836 C C . GLU A 1 106 ? 32.576 20.820 -18.519 1.00 40.66 106 GLU A C 1
ATOM 838 O O . GLU A 1 106 ? 31.965 20.468 -17.505 1.00 40.66 106 GLU A O 1
ATOM 843 N N . ILE A 1 107 ? 32.068 20.660 -19.744 1.00 45.62 107 ILE A N 1
ATOM 844 C CA . ILE A 1 107 ? 30.824 19.937 -20.003 1.00 45.62 107 ILE A CA 1
ATOM 845 C C . ILE A 1 107 ? 31.099 18.471 -19.689 1.00 45.62 107 ILE A C 1
ATOM 847 O O . ILE A 1 107 ? 31.725 17.757 -20.468 1.00 45.62 107 ILE A O 1
ATOM 851 N N . ARG A 1 108 ? 30.651 18.028 -18.516 1.00 40.78 108 ARG A N 1
ATOM 852 C CA . ARG A 1 108 ? 30.631 16.614 -18.154 1.00 40.78 108 ARG A CA 1
ATOM 853 C C . ARG A 1 108 ? 29.232 16.071 -18.374 1.00 40.78 108 ARG A C 1
ATOM 855 O O . ARG A 1 108 ? 28.291 16.408 -17.665 1.00 40.78 108 ARG A O 1
ATOM 862 N N . GLU A 1 109 ? 29.133 15.280 -19.427 1.00 44.75 109 GLU A N 1
ATOM 863 C CA . GLU A 1 109 ? 27.923 14.693 -19.986 1.00 44.75 109 GLU A CA 1
ATOM 864 C C . GLU A 1 109 ? 27.153 13.784 -18.997 1.00 44.75 109 GLU A C 1
ATOM 866 O O . GLU A 1 109 ? 27.707 13.142 -18.102 1.00 44.75 109 GLU A O 1
ATOM 871 N N . HIS A 1 110 ? 25.832 13.753 -19.197 1.00 47.97 110 HIS A N 1
ATOM 872 C CA . HIS A 1 110 ? 24.742 13.204 -18.375 1.00 47.97 110 HIS A CA 1
ATOM 873 C C . HIS A 1 110 ? 24.696 11.658 -18.253 1.00 47.97 110 HIS A C 1
ATOM 875 O O . HIS A 1 110 ? 23.648 11.029 -18.375 1.00 47.97 110 HIS A O 1
ATOM 881 N N . TYR A 1 111 ? 25.815 10.996 -17.970 1.00 48.22 111 TYR A N 1
ATOM 882 C CA . TYR A 1 111 ? 25.905 9.527 -18.027 1.00 48.22 111 TYR A CA 1
ATOM 883 C C . TYR A 1 111 ? 25.273 8.753 -16.850 1.00 48.22 111 TYR A C 1
ATOM 885 O O . TYR A 1 111 ? 25.223 7.525 -16.883 1.00 48.22 111 TYR A O 1
ATOM 893 N N . LEU A 1 112 ? 24.761 9.443 -15.823 1.00 52.22 112 LEU A N 1
ATOM 894 C CA . LEU A 1 112 ? 24.245 8.841 -14.581 1.00 52.22 112 LEU A CA 1
ATOM 895 C C . LEU A 1 112 ? 22.700 8.801 -14.479 1.00 52.22 112 LEU A C 1
ATOM 897 O O . LEU A 1 112 ? 22.171 8.324 -13.473 1.00 52.22 112 LEU A O 1
ATOM 901 N N . ASP A 1 113 ? 21.970 9.322 -15.472 1.00 63.31 113 ASP A N 1
ATOM 902 C CA . ASP A 1 113 ? 20.532 9.611 -15.325 1.00 63.31 113 ASP A CA 1
ATOM 903 C C . ASP A 1 113 ? 19.620 8.409 -15.638 1.00 63.31 113 ASP A C 1
ATOM 905 O O . ASP A 1 113 ? 18.686 8.138 -14.894 1.00 63.31 113 ASP A O 1
ATOM 909 N N . SER A 1 114 ? 19.933 7.593 -16.651 1.00 69.94 114 SER A N 1
ATOM 910 C CA . SER A 1 114 ? 19.051 6.510 -17.135 1.00 69.94 114 SER A CA 1
ATOM 911 C C . SER A 1 114 ? 18.703 5.444 -16.082 1.00 69.94 114 SER A C 1
ATOM 913 O O . SER A 1 114 ? 17.540 5.084 -15.904 1.00 69.94 114 SER A O 1
ATOM 915 N N . LYS A 1 115 ? 19.697 4.953 -15.326 1.00 73.31 115 LYS A N 1
ATOM 916 C CA . LYS A 1 115 ? 19.457 4.005 -14.221 1.00 73.31 115 LYS A CA 1
ATOM 917 C C . LYS A 1 115 ? 18.682 4.665 -13.088 1.00 73.31 115 LYS A C 1
ATOM 919 O O . LYS A 1 115 ? 17.754 4.078 -12.536 1.00 73.31 115 LYS A O 1
ATOM 924 N N . LYS A 1 116 ? 19.081 5.890 -12.744 1.00 80.81 116 LYS A N 1
ATOM 925 C CA . LYS A 1 116 ? 18.445 6.680 -11.692 1.00 80.81 116 LYS A CA 1
ATOM 926 C C . LYS A 1 116 ? 16.979 6.947 -12.026 1.00 80.81 116 LYS A C 1
ATOM 928 O O . LYS A 1 116 ? 16.154 6.943 -11.117 1.00 80.81 116 LYS A O 1
ATOM 933 N N . ASP A 1 117 ? 16.652 7.122 -13.300 1.00 82.94 117 ASP A N 1
ATOM 934 C CA . ASP A 1 117 ? 15.292 7.329 -13.776 1.00 82.94 117 ASP A CA 1
ATOM 935 C C . ASP A 1 117 ? 14.439 6.055 -13.669 1.00 82.94 117 ASP A C 1
ATOM 937 O O . ASP A 1 117 ? 13.329 6.103 -13.135 1.00 82.94 117 ASP A O 1
ATOM 941 N N . VAL A 1 118 ? 14.978 4.888 -14.046 1.00 86.50 118 VAL A N 1
ATOM 942 C CA . VAL A 1 118 ? 14.309 3.591 -13.812 1.00 86.50 118 VAL A CA 1
ATOM 943 C C . VAL A 1 118 ? 14.096 3.346 -12.317 1.00 86.50 118 VAL A C 1
ATOM 945 O O . VAL A 1 118 ? 12.981 3.029 -11.900 1.00 86.50 118 VAL A O 1
ATOM 948 N N . ASP A 1 119 ? 15.130 3.542 -11.491 1.00 85.81 119 ASP A N 1
ATOM 949 C CA . ASP A 1 119 ? 15.047 3.374 -10.035 1.00 85.81 119 ASP A CA 1
ATOM 950 C C . ASP A 1 119 ? 14.040 4.363 -9.412 1.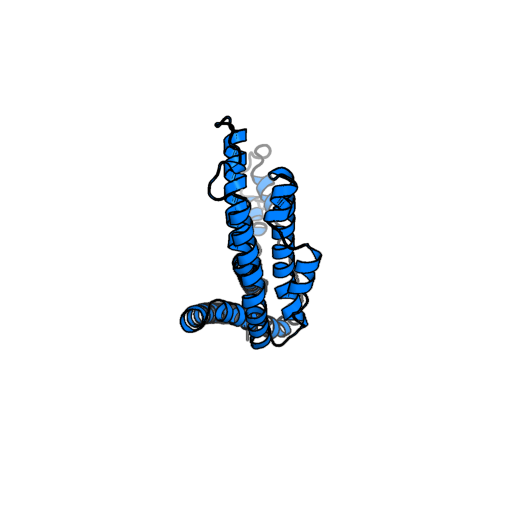00 85.81 119 ASP A C 1
ATOM 952 O O . ASP A 1 119 ? 13.306 4.004 -8.488 1.00 85.81 119 ASP A O 1
ATOM 956 N N . ARG A 1 120 ? 13.943 5.595 -9.934 1.00 90.19 120 ARG A N 1
ATOM 957 C CA . ARG A 1 120 ? 12.954 6.600 -9.515 1.00 90.19 120 ARG A CA 1
ATOM 958 C C . ARG A 1 120 ? 11.529 6.147 -9.823 1.00 90.19 120 ARG A C 1
ATOM 960 O O . ARG A 1 120 ? 10.677 6.215 -8.934 1.00 90.19 120 ARG A O 1
ATOM 967 N N . HIS A 1 121 ? 11.265 5.690 -11.046 1.00 91.06 121 HIS A N 1
ATOM 968 C CA . HIS A 1 121 ? 9.945 5.189 -11.435 1.00 91.06 121 HIS A CA 1
ATOM 969 C C . HIS A 1 121 ? 9.568 3.934 -10.643 1.00 91.06 121 HIS A C 1
ATOM 971 O O . HIS A 1 121 ? 8.438 3.831 -10.166 1.00 91.06 121 HIS A O 1
ATOM 977 N N . LEU A 1 122 ? 10.519 3.019 -10.425 1.00 87.69 122 LEU A N 1
ATOM 978 C CA . LEU A 1 122 ? 10.307 1.810 -9.628 1.00 87.69 122 LEU A CA 1
ATOM 979 C C . LEU A 1 122 ? 9.96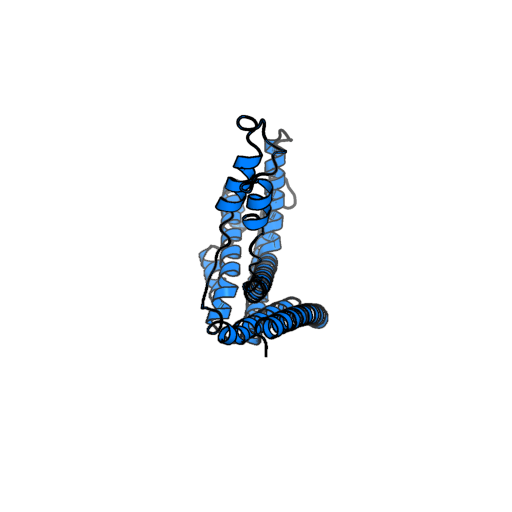7 2.159 -8.179 1.00 87.69 122 LEU A C 1
ATOM 981 O O . LEU A 1 122 ? 8.983 1.657 -7.638 1.00 87.69 122 LEU A O 1
ATOM 985 N N . LYS A 1 123 ? 10.743 3.056 -7.562 1.00 86.56 123 LYS A N 1
ATOM 986 C CA . LYS A 1 123 ? 10.480 3.529 -6.201 1.00 86.56 123 LYS A CA 1
ATOM 987 C C . LYS A 1 123 ? 9.094 4.162 -6.099 1.00 86.56 123 LYS A C 1
ATOM 989 O O . LYS A 1 123 ? 8.337 3.792 -5.207 1.00 86.56 123 LYS A O 1
ATOM 994 N N . SER A 1 124 ? 8.744 5.050 -7.029 1.00 93.56 124 SER A N 1
ATOM 995 C CA . SER A 1 124 ? 7.430 5.697 -7.038 1.00 93.56 124 SER A CA 1
ATOM 996 C C . SER A 1 124 ? 6.290 4.685 -7.188 1.00 93.56 124 SER A C 1
ATOM 998 O O . SER A 1 124 ? 5.315 4.755 -6.443 1.00 93.56 124 SER A O 1
ATOM 1000 N N . ALA A 1 125 ? 6.419 3.705 -8.088 1.00 90.69 125 ALA A N 1
ATOM 1001 C CA . ALA A 1 125 ? 5.417 2.657 -8.271 1.00 90.69 125 ALA A CA 1
ATOM 1002 C C . ALA A 1 125 ? 5.233 1.806 -7.000 1.00 90.69 125 ALA A C 1
ATOM 1004 O O . ALA A 1 125 ? 4.101 1.539 -6.592 1.00 90.69 125 ALA A O 1
ATOM 1005 N N . CYS A 1 126 ? 6.331 1.432 -6.335 1.00 89.69 126 CYS A N 1
ATOM 1006 C CA . CYS A 1 126 ? 6.295 0.712 -5.062 1.00 89.69 126 CYS A CA 1
ATOM 1007 C C . CYS A 1 126 ? 5.641 1.541 -3.945 1.00 89.69 126 CYS A C 1
ATOM 1009 O O . CYS A 1 126 ? 4.795 1.022 -3.221 1.00 89.69 126 CYS A O 1
ATOM 1011 N N . GLU 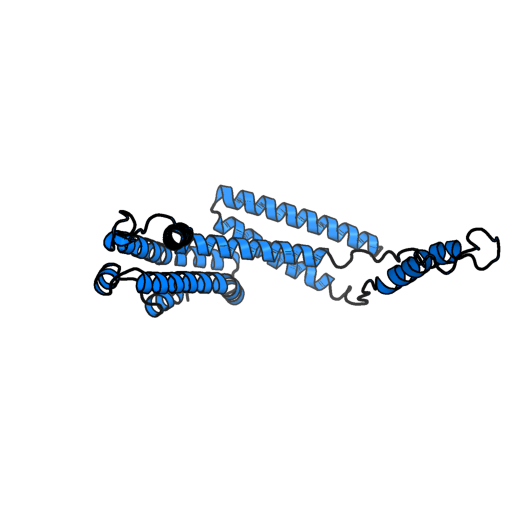A 1 127 ? 5.992 2.822 -3.808 1.00 92.19 127 GLU A N 1
ATOM 1012 C CA . GLU A 1 127 ? 5.405 3.724 -2.806 1.00 92.19 127 GLU A CA 1
ATOM 1013 C C . GLU A 1 127 ? 3.897 3.905 -3.019 1.00 92.19 127 GLU A C 1
ATOM 1015 O O . GLU A 1 127 ? 3.126 3.797 -2.065 1.00 92.19 127 GLU A O 1
ATOM 1020 N N . GLN A 1 128 ? 3.462 4.093 -4.269 1.00 94.00 128 GLN A N 1
ATOM 1021 C CA . GLN A 1 128 ? 2.042 4.190 -4.617 1.00 94.00 128 GLN A CA 1
ATOM 1022 C C . GLN A 1 128 ? 1.284 2.898 -4.297 1.00 94.00 128 GLN A C 1
ATOM 1024 O O . GLN A 1 128 ? 0.194 2.956 -3.724 1.00 94.00 128 GLN A O 1
ATOM 1029 N N . PHE A 1 129 ? 1.861 1.735 -4.617 1.00 92.56 129 PHE A N 1
ATOM 1030 C CA . PHE A 1 129 ? 1.288 0.443 -4.243 1.00 92.56 129 PHE A CA 1
ATOM 1031 C C . PHE A 1 129 ? 1.148 0.329 -2.721 1.00 92.56 129 PHE A C 1
ATOM 1033 O O . PHE A 1 129 ? 0.061 0.042 -2.222 1.00 92.56 129 PHE A O 1
ATOM 1040 N N . ILE A 1 130 ? 2.216 0.618 -1.969 1.00 90.88 130 ILE A N 1
ATOM 1041 C CA . ILE A 1 130 ? 2.218 0.534 -0.503 1.00 90.88 130 ILE A CA 1
ATOM 1042 C C . ILE A 1 130 ? 1.142 1.446 0.091 1.00 90.88 130 ILE A C 1
ATOM 1044 O O . ILE A 1 130 ? 0.378 1.007 0.954 1.00 90.88 130 ILE A O 1
ATOM 1048 N N . GLN A 1 131 ? 1.060 2.694 -0.371 1.00 92.94 131 GLN A N 1
ATOM 1049 C CA . GLN A 1 131 ? 0.084 3.667 0.110 1.00 92.94 131 GLN A CA 1
ATOM 1050 C C . GLN A 1 131 ? -1.351 3.209 -0.167 1.00 92.94 131 GLN A C 1
ATOM 1052 O O . GLN A 1 131 ? -2.184 3.228 0.737 1.00 92.94 131 GLN A O 1
ATOM 1057 N N . GLN A 1 132 ? -1.641 2.762 -1.390 1.00 94.56 132 GLN A N 1
ATOM 1058 C CA . GLN A 1 132 ? -2.987 2.334 -1.765 1.00 94.56 132 GLN A CA 1
ATOM 1059 C C . GLN A 1 132 ? -3.421 1.062 -1.045 1.00 94.56 132 GLN A C 1
ATOM 1061 O O . GLN A 1 132 ? -4.542 1.010 -0.541 1.00 94.56 132 GLN A O 1
ATOM 1066 N N . GLN A 1 133 ? -2.544 0.058 -0.949 1.00 94.19 133 GLN A N 1
ATOM 1067 C CA . GLN A 1 133 ? -2.866 -1.161 -0.211 1.00 94.19 133 GLN A CA 1
ATOM 1068 C C . GLN A 1 133 ? -3.049 -0.862 1.277 1.00 94.19 133 GLN A C 1
ATOM 1070 O O . GLN A 1 133 ? -4.000 -1.351 1.871 1.00 94.19 133 GLN A O 1
ATOM 1075 N N . THR A 1 134 ? -2.204 -0.009 1.870 1.00 93.50 134 THR A N 1
ATOM 1076 C CA . THR A 1 134 ? -2.390 0.435 3.262 1.00 93.50 134 THR A CA 1
ATOM 1077 C C . THR A 1 134 ? -3.771 1.063 3.432 1.00 93.50 134 THR A C 1
ATOM 1079 O O . THR A 1 134 ? -4.555 0.569 4.238 1.00 93.50 134 THR A O 1
ATOM 1082 N N . ARG A 1 135 ? -4.104 2.075 2.620 1.00 94.25 135 ARG A N 1
ATOM 1083 C CA . ARG A 1 135 ? -5.396 2.769 2.676 1.00 94.25 135 ARG A CA 1
ATOM 1084 C C . ARG A 1 135 ? -6.567 1.795 2.550 1.00 94.25 135 ARG A C 1
ATOM 1086 O O . ARG A 1 135 ? -7.454 1.820 3.390 1.00 94.25 135 ARG A O 1
ATOM 1093 N N . LEU A 1 136 ? -6.530 0.865 1.595 1.00 94.31 136 LEU A N 1
ATOM 1094 C CA . LEU A 1 136 ? -7.577 -0.151 1.421 1.00 94.31 136 LEU A CA 1
ATOM 1095 C C . LEU A 1 136 ? -7.890 -0.924 2.717 1.00 94.31 136 LEU A C 1
ATOM 1097 O O . LEU A 1 136 ? -9.041 -1.282 2.957 1.00 94.31 136 LEU A O 1
ATOM 1101 N N . PHE A 1 137 ? -6.878 -1.208 3.540 1.00 93.50 137 PHE A N 1
ATOM 1102 C CA . PHE A 1 137 ? -7.044 -1.995 4.760 1.00 93.50 137 PHE A CA 1
ATOM 1103 C C . PHE A 1 137 ? -7.511 -1.185 5.969 1.00 93.50 137 PHE A C 1
ATOM 1105 O O . PHE A 1 137 ? -8.202 -1.739 6.825 1.00 93.50 137 PHE A O 1
ATOM 1112 N N . VAL A 1 138 ? -7.115 0.086 6.072 1.00 93.88 138 VAL A N 1
ATOM 1113 C CA . VAL A 1 138 ? -7.284 0.873 7.306 1.00 93.88 138 VAL A CA 1
ATOM 1114 C C . VAL A 1 138 ? -7.970 2.225 7.119 1.00 93.88 138 VAL A C 1
ATOM 1116 O O . VAL A 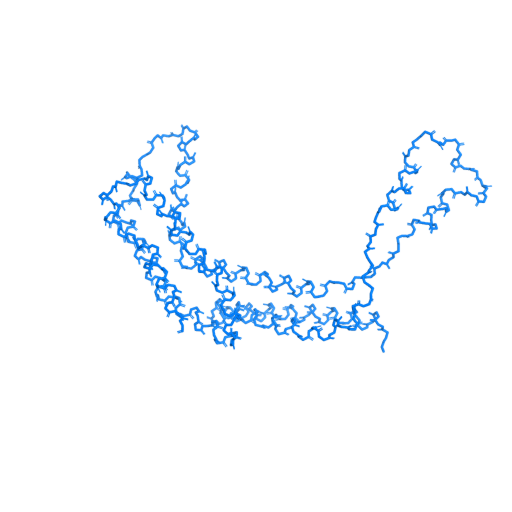1 138 ? -8.126 2.944 8.102 1.00 93.88 138 VAL A O 1
ATOM 1119 N N . GLU A 1 139 ? -8.454 2.549 5.919 1.00 92.44 139 GLU A N 1
ATOM 1120 C CA . GLU A 1 139 ? -9.164 3.802 5.614 1.00 92.44 139 GLU A CA 1
ATOM 1121 C C . GLU A 1 139 ? -10.272 4.147 6.626 1.00 92.44 139 GLU A C 1
ATOM 1123 O O . GLU A 1 139 ? -10.255 5.272 7.124 1.00 92.44 139 GLU A O 1
ATOM 1128 N N . PRO A 1 140 ? -11.157 3.219 7.055 1.00 91.38 140 PRO A N 1
ATOM 1129 C CA . PRO A 1 140 ? -12.180 3.552 8.049 1.00 91.38 140 PRO A C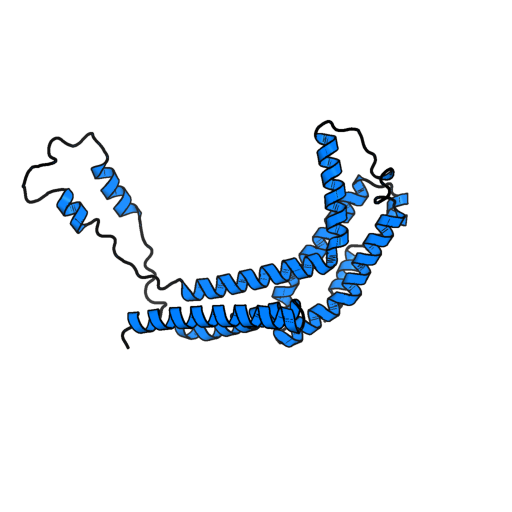A 1
ATOM 1130 C C . PRO A 1 140 ? -11.591 4.035 9.383 1.00 91.38 140 PRO A C 1
ATOM 1132 O O . PRO A 1 140 ? -12.129 4.942 10.017 1.00 91.38 140 PRO A O 1
ATOM 1135 N N . LEU A 1 141 ? -10.473 3.437 9.812 1.00 92.88 141 LEU A N 1
ATOM 1136 C CA . LEU A 1 141 ? -9.791 3.799 11.056 1.00 92.88 141 LEU A CA 1
ATOM 1137 C C . LEU A 1 141 ? -9.072 5.138 10.911 1.00 92.88 141 LEU A C 1
ATOM 1139 O O . LEU A 1 141 ? -9.152 5.972 11.810 1.00 92.88 141 LEU A O 1
ATOM 1143 N N . GLU A 1 142 ? -8.398 5.364 9.784 1.00 92.69 142 GLU A N 1
ATOM 1144 C CA . GLU A 1 142 ? -7.725 6.633 9.503 1.00 92.69 142 GLU A CA 1
ATOM 1145 C C . GLU A 1 142 ? -8.719 7.795 9.446 1.00 92.69 142 GLU A C 1
ATOM 1147 O O . GLU A 1 142 ? -8.507 8.792 10.133 1.00 92.69 142 GLU A O 1
ATOM 1152 N N . GLU A 1 143 ? -9.845 7.648 8.742 1.00 92.50 143 GLU A N 1
ATOM 1153 C CA . GLU A 1 143 ? -10.888 8.677 8.685 1.00 92.50 143 GLU A CA 1
ATOM 1154 C C . GLU A 1 143 ? -11.459 9.011 10.066 1.00 92.50 143 GLU A C 1
ATOM 1156 O O . GLU A 1 143 ? -11.680 10.183 10.387 1.00 92.50 143 GLU A O 1
ATOM 1161 N N . PHE A 1 144 ? -11.693 7.994 10.899 1.00 92.81 144 PHE A N 1
ATOM 1162 C CA . PHE A 1 144 ? -12.148 8.198 12.270 1.00 92.81 144 PHE A CA 1
ATOM 1163 C C . PHE A 1 144 ? -11.113 8.974 13.088 1.00 92.81 144 PHE A C 1
ATOM 1165 O O . PHE A 1 144 ? -11.447 9.989 13.699 1.00 92.81 144 PHE A O 1
ATOM 1172 N N . MET A 1 145 ? -9.846 8.551 13.061 1.00 91.56 145 MET A N 1
ATOM 1173 C CA . MET A 1 145 ? -8.770 9.240 13.777 1.00 91.56 145 MET A CA 1
ATOM 1174 C C . MET A 1 145 ? -8.592 10.681 13.288 1.00 91.56 145 MET A C 1
ATOM 1176 O O . MET A 1 145 ? -8.390 11.576 14.108 1.00 91.56 145 MET A O 1
ATOM 1180 N N . THR A 1 146 ? -8.723 10.940 11.983 1.00 92.12 146 THR A N 1
ATOM 1181 C CA . THR A 1 146 ? -8.685 12.299 11.430 1.00 92.12 146 THR A CA 1
ATOM 1182 C C . THR A 1 146 ? -9.822 13.152 11.986 1.00 92.12 146 THR A C 1
ATOM 1184 O O . THR A 1 146 ? -9.558 14.259 12.454 1.00 92.12 146 THR A O 1
ATOM 1187 N N . LYS A 1 147 ? -11.061 12.641 12.030 1.00 89.69 147 LYS A N 1
ATOM 1188 C CA . LYS A 1 147 ? -12.207 13.356 12.626 1.00 89.69 147 LYS A CA 1
ATOM 1189 C C . LYS A 1 147 ? -11.970 13.682 14.100 1.00 89.69 147 LYS A C 1
ATOM 1191 O O . LYS A 1 147 ? -12.180 14.822 14.510 1.00 89.69 147 LYS A O 1
ATOM 1196 N N . VAL A 1 148 ? -11.474 12.720 14.879 1.00 89.31 148 VAL A N 1
ATOM 1197 C CA . VAL A 1 148 ? -11.131 12.939 16.294 1.00 89.31 148 VAL A CA 1
ATOM 1198 C C . VAL A 1 148 ? -10.025 13.988 16.436 1.00 89.31 148 VAL A C 1
ATOM 1200 O O . VAL A 1 148 ? -10.138 14.891 17.261 1.00 89.31 148 VAL A O 1
ATOM 1203 N N . SER A 1 149 ? -8.976 13.919 15.613 1.00 88.31 149 SER A N 1
ATOM 1204 C CA . SER A 1 149 ? -7.872 14.884 15.653 1.00 88.31 149 SER A CA 1
ATOM 1205 C C . SER A 1 149 ? -8.314 16.302 15.284 1.00 88.31 149 SER A C 1
ATOM 1207 O O . SER A 1 149 ? -7.916 17.250 15.955 1.00 88.31 149 SER A O 1
ATOM 1209 N N . ALA A 1 150 ? -9.195 16.451 14.289 1.00 87.31 150 ALA A N 1
ATOM 1210 C CA . ALA A 1 150 ? -9.740 17.740 13.880 1.00 87.31 150 ALA A CA 1
ATOM 1211 C C . ALA A 1 150 ? -10.566 18.372 15.006 1.00 87.31 150 ALA A C 1
ATOM 1213 O O . ALA A 1 150 ? -10.410 19.561 15.283 1.00 87.31 150 ALA A O 1
ATOM 1214 N N . LEU A 1 151 ? -11.372 17.569 15.711 1.00 84.81 151 LEU A N 1
ATOM 1215 C CA . LEU A 1 151 ? -12.047 18.024 16.924 1.00 84.81 151 LEU A CA 1
ATOM 1216 C C . LEU A 1 151 ? -11.025 18.480 17.977 1.00 84.81 151 LEU A C 1
ATOM 1218 O O . LEU A 1 151 ? -11.129 19.610 18.449 1.00 84.81 151 LEU A O 1
ATOM 1222 N N . LYS A 1 152 ? -9.985 17.683 18.271 1.00 82.88 152 LYS A N 1
ATOM 1223 C CA . LYS A 1 152 ? -8.914 18.049 19.232 1.00 82.88 152 LYS A CA 1
ATOM 1224 C C . LYS A 1 152 ? -8.267 19.386 18.903 1.00 82.88 152 LYS A C 1
ATOM 1226 O O . LYS A 1 152 ? -8.087 20.214 19.795 1.00 82.88 152 LYS A O 1
ATOM 1231 N N . THR A 1 153 ? -7.976 19.631 17.630 1.00 85.00 153 THR A N 1
ATOM 1232 C CA . THR A 1 153 ? -7.425 20.911 17.176 1.00 85.00 153 THR A CA 1
ATOM 1233 C C . THR A 1 153 ? -8.405 22.072 17.366 1.00 85.00 153 THR A C 1
ATOM 1235 O O . THR A 1 153 ? -7.986 23.158 17.752 1.00 85.00 153 THR A O 1
ATOM 1238 N N . MET A 1 154 ? -9.708 21.864 17.161 1.00 82.00 154 MET A N 1
ATOM 1239 C CA . MET A 1 154 ? -10.712 22.909 17.396 1.00 82.00 154 MET A CA 1
ATOM 1240 C C . MET A 1 154 ? -10.872 23.256 18.886 1.00 82.00 154 MET A C 1
ATOM 1242 O O . MET A 1 154 ? -11.022 24.432 19.216 1.00 82.00 154 MET A O 1
ATOM 1246 N N . ALA A 1 155 ? -10.797 22.280 19.800 1.00 77.00 155 ALA A N 1
ATOM 1247 C CA . ALA A 1 155 ? -10.834 22.576 21.241 1.00 77.00 155 ALA A CA 1
ATOM 1248 C C . ALA A 1 155 ? -9.592 23.331 21.719 1.00 77.00 155 ALA A C 1
ATOM 1250 O O . ALA A 1 155 ? -9.715 24.251 22.525 1.00 77.00 155 ALA A O 1
ATOM 1251 N N . SER A 1 156 ? -8.399 22.968 21.239 1.00 74.81 156 SER A N 1
ATOM 1252 C CA . SER A 1 156 ? -7.162 23.635 21.666 1.00 74.81 156 SER A CA 1
ATOM 1253 C C . SER A 1 156 ? -7.062 25.084 21.177 1.00 74.81 156 SER A C 1
ATOM 1255 O O . SER A 1 156 ? -6.398 25.895 21.816 1.00 74.81 156 SER A O 1
ATOM 1257 N N . GLN A 1 157 ? -7.770 25.437 20.101 1.00 79.00 157 GLN A N 1
ATOM 1258 C CA . GLN A 1 157 ? -7.857 26.798 19.558 1.00 79.00 157 GLN A CA 1
ATOM 1259 C C . GLN A 1 157 ? -8.940 27.673 20.221 1.00 79.00 157 GLN A C 1
ATOM 1261 O O . GLN A 1 157 ? -9.269 28.739 19.707 1.00 79.00 157 GLN A O 1
ATOM 1266 N N . GLY A 1 158 ? -9.492 27.255 21.367 1.00 65.12 158 GLY A N 1
ATOM 1267 C CA . GLY A 1 158 ? -10.494 28.032 22.108 1.00 65.12 158 GLY A CA 1
ATOM 1268 C C . GLY A 1 158 ? -11.935 27.825 21.632 1.00 65.12 158 GLY A C 1
ATOM 1269 O O . GLY A 1 158 ? -12.810 28.621 21.972 1.00 65.12 158 GLY A O 1
ATOM 1270 N N . GLY A 1 159 ? -12.195 26.767 20.858 1.00 66.81 159 GLY A N 1
ATOM 1271 C CA . GLY A 1 159 ? -13.548 26.324 20.532 1.00 66.81 159 GLY A CA 1
ATOM 1272 C C . GLY A 1 159 ? -14.309 25.758 21.746 1.00 66.81 159 GLY A C 1
ATOM 1273 O O . GLY A 1 159 ? -13.734 25.567 22.822 1.00 66.81 159 GLY A O 1
ATOM 1274 N N . PRO A 1 160 ? -15.616 25.474 21.603 1.00 65.00 160 PRO A N 1
ATOM 1275 C CA . PRO A 1 160 ? -16.420 24.897 22.680 1.00 65.00 160 PRO A CA 1
ATOM 1276 C C . PRO A 1 160 ? -15.848 23.551 23.160 1.00 65.00 160 PRO A C 1
ATOM 1278 O O . PRO A 1 160 ? -15.427 22.722 22.351 1.00 65.00 160 PRO A O 1
ATOM 1281 N N . LYS A 1 161 ? -15.865 23.313 24.483 1.00 63.03 161 LYS A N 1
ATOM 1282 C CA . LYS A 1 161 ? -15.532 22.006 25.080 1.00 63.03 161 LYS A CA 1
ATOM 1283 C C . LYS A 1 161 ? -16.494 20.954 24.524 1.00 63.03 161 LYS A C 1
ATOM 1285 O O . LYS A 1 161 ? -17.671 20.968 24.870 1.00 63.03 161 LYS A O 1
ATOM 1290 N N . TYR A 1 162 ? -16.003 20.056 23.678 1.00 64.81 162 TYR A N 1
ATOM 1291 C CA . TYR A 1 162 ? -16.776 18.920 23.186 1.00 64.81 162 TYR A CA 1
ATOM 1292 C C . TYR A 1 162 ? -16.415 17.660 23.979 1.00 64.81 162 TYR A C 1
ATOM 1294 O O . TYR A 1 162 ? -15.289 17.496 24.447 1.00 64.81 162 TYR A O 1
ATOM 1302 N N . THR A 1 163 ? -17.374 16.748 24.099 1.00 68.31 163 THR A N 1
ATOM 1303 C CA . THR A 1 163 ? -17.148 15.393 24.610 1.00 68.31 163 THR A CA 1
ATOM 1304 C C . THR A 1 163 ? -17.329 14.425 23.447 1.00 68.31 163 THR A C 1
ATOM 1306 O O . THR A 1 163 ? -18.354 14.478 22.767 1.00 68.31 163 THR A O 1
ATOM 1309 N N . LEU A 1 164 ? -16.352 13.551 23.184 1.00 72.44 164 LEU A N 1
ATOM 1310 C CA . LEU A 1 164 ? -16.432 12.588 22.074 1.00 72.44 164 LEU A CA 1
ATOM 1311 C C . LEU A 1 164 ? -17.671 11.695 22.164 1.00 72.44 164 LEU A C 1
ATOM 1313 O O . LEU A 1 164 ? -18.323 11.475 21.152 1.00 72.44 164 LEU A O 1
ATOM 1317 N N . SER A 1 165 ? -18.070 11.287 23.368 1.00 65.88 165 SER A N 1
ATOM 1318 C CA . SER A 1 165 ? -19.271 10.474 23.598 1.00 65.88 165 SER A CA 1
ATOM 1319 C C . SER A 1 165 ? -20.593 11.154 23.208 1.00 65.88 165 SER A C 1
ATOM 1321 O O . SER A 1 165 ? -21.595 10.467 23.029 1.00 65.88 165 SER A O 1
ATOM 1323 N N . GLN A 1 166 ? -20.625 12.480 23.024 1.00 72.88 166 GLN A N 1
ATOM 1324 C CA . GLN A 1 166 ? -21.811 13.186 22.516 1.00 72.88 166 GLN A CA 1
ATOM 1325 C C . GLN A 1 166 ? -21.929 13.127 20.988 1.00 72.88 166 GLN A C 1
ATOM 1327 O O . GLN A 1 166 ? -22.986 13.430 20.435 1.00 72.88 166 GLN A O 1
ATOM 1332 N N . GLN A 1 167 ? -20.864 12.740 20.281 1.00 81.62 167 GLN A N 1
ATOM 1333 C CA . GLN A 1 167 ? -20.883 12.654 18.827 1.00 81.62 167 GLN A CA 1
ATOM 1334 C C . GLN A 1 167 ? -21.606 11.369 18.379 1.00 81.62 167 GLN A C 1
ATOM 1336 O O . GLN A 1 167 ? -21.213 10.273 18.785 1.00 81.62 167 GLN A O 1
ATOM 1341 N N . PRO A 1 168 ? -22.617 11.446 17.490 1.00 82.81 168 PRO A N 1
ATOM 1342 C CA . PRO A 1 168 ? -23.377 10.269 17.048 1.00 82.81 168 PRO A CA 1
ATOM 1343 C C . PRO A 1 168 ? -22.521 9.188 16.371 1.00 82.81 168 PRO A C 1
ATOM 1345 O O . PRO A 1 168 ? -22.857 8.007 16.399 1.00 82.81 168 PRO A O 1
ATOM 1348 N N . TRP A 1 169 ? -21.405 9.593 15.760 1.00 85.12 169 TRP A N 1
ATOM 1349 C CA . TRP A 1 169 ? -20.471 8.714 15.057 1.00 85.12 169 TRP A CA 1
ATOM 1350 C C . TRP A 1 169 ? -19.378 8.123 15.959 1.00 85.12 169 TRP A C 1
ATOM 1352 O O . TRP A 1 169 ? -18.703 7.187 15.539 1.00 85.12 169 TRP A O 1
ATOM 1362 N N . ALA A 1 170 ? -19.203 8.641 17.178 1.00 86.38 170 ALA A N 1
ATOM 1363 C CA . ALA A 1 170 ? -18.201 8.173 18.138 1.00 86.38 170 ALA A CA 1
ATOM 1364 C C . ALA A 1 170 ? -18.813 7.335 19.272 1.00 86.38 170 ALA A C 1
ATOM 1366 O O . ALA A 1 170 ? -18.151 7.071 20.269 1.00 86.38 170 ALA A O 1
ATOM 1367 N N . GLN A 1 171 ? -20.067 6.898 19.125 1.00 88.62 171 GLN A N 1
ATOM 1368 C CA . GLN A 1 171 ? -20.686 5.962 20.062 1.00 88.62 171 GLN A CA 1
ATOM 1369 C C . GLN A 1 171 ? -19.921 4.626 20.070 1.00 88.62 171 GLN A C 1
ATOM 1371 O O . GLN A 1 171 ? -19.593 4.135 18.984 1.00 88.62 171 GLN A O 1
ATOM 1376 N N . PRO A 1 172 ? -19.698 3.980 21.232 1.00 88.00 172 PRO A N 1
ATOM 1377 C CA . PRO A 1 172 ? -18.907 2.746 21.329 1.00 88.00 172 PRO A CA 1
ATOM 1378 C C . PRO A 1 172 ? -19.353 1.644 20.357 1.00 88.00 172 PRO A C 1
ATOM 1380 O O . PRO A 1 172 ? -18.526 1.023 19.695 1.00 88.00 172 PRO A O 1
ATOM 1383 N N . ALA A 1 173 ? -20.666 1.466 20.175 1.00 89.62 173 ALA A N 1
ATOM 1384 C CA . ALA A 1 173 ? -21.220 0.510 19.213 1.00 89.62 173 ALA A CA 1
ATOM 1385 C C . ALA A 1 173 ? -20.864 0.845 17.749 1.00 89.62 173 ALA A C 1
ATOM 1387 O O . ALA A 1 173 ? -20.577 -0.045 16.957 1.00 89.62 173 ALA A O 1
ATOM 1388 N N . LYS A 1 174 ? -20.824 2.132 17.381 1.00 90.25 174 LYS A N 1
ATOM 1389 C CA . LYS A 1 174 ? -20.431 2.568 16.029 1.00 90.25 174 LYS A CA 1
ATOM 1390 C C . LYS A 1 174 ? -18.939 2.421 15.785 1.00 90.25 174 LYS A C 1
ATOM 1392 O O . LYS A 1 174 ? -18.528 2.089 14.675 1.00 90.25 174 LYS A O 1
ATOM 1397 N N . VAL A 1 175 ? -18.132 2.633 16.819 1.00 92.25 175 VAL A N 1
ATOM 1398 C CA . VAL A 1 175 ? -16.691 2.397 16.749 1.00 92.25 175 VAL A CA 1
ATOM 1399 C C . VAL A 1 175 ? -16.399 0.892 16.658 1.00 92.25 175 VAL A C 1
ATOM 1401 O O . VAL A 1 175 ? -15.533 0.503 15.878 1.00 92.25 175 VAL A O 1
ATOM 1404 N N . ASN A 1 176 ? -17.169 0.036 17.346 1.00 93.75 176 ASN A N 1
ATOM 1405 C CA . ASN A 1 176 ? -17.127 -1.420 17.153 1.00 93.75 176 ASN A CA 1
ATOM 1406 C C . ASN A 1 176 ? -17.412 -1.801 15.690 1.00 93.75 176 ASN A C 1
ATOM 1408 O O . ASN A 1 176 ? -16.584 -2.466 15.068 1.00 93.75 176 ASN A O 1
ATOM 1412 N N . ASP A 1 177 ? -18.523 -1.318 15.116 1.00 93.12 177 ASP A N 1
ATOM 1413 C CA . ASP A 1 177 ? -18.898 -1.583 13.717 1.00 93.12 177 ASP A CA 1
ATOM 1414 C C . ASP A 1 177 ? -17.768 -1.197 12.744 1.00 93.12 177 ASP A C 1
ATOM 1416 O O . ASP A 1 177 ? -17.471 -1.912 11.778 1.00 93.12 177 ASP A O 1
ATOM 1420 N N . LEU A 1 178 ? -17.104 -0.070 13.010 1.00 93.69 178 LEU A N 1
ATOM 1421 C CA . LEU A 1 178 ? -15.988 0.440 12.219 1.00 93.69 178 LEU A CA 1
ATOM 1422 C C . LEU A 1 178 ? -14.765 -0.484 12.300 1.00 93.69 178 LEU A C 1
ATOM 1424 O O . LEU A 1 178 ? -14.192 -0.849 11.269 1.00 93.69 178 LEU A O 1
ATOM 1428 N N . VAL A 1 179 ? -14.390 -0.912 13.507 1.00 93.75 179 VAL A N 1
ATOM 1429 C CA . VAL A 1 179 ? -13.277 -1.846 13.726 1.00 93.75 179 VAL A CA 1
ATOM 1430 C C . VAL A 1 179 ? -13.577 -3.214 13.113 1.00 93.75 179 VAL A C 1
ATOM 1432 O O . VAL A 1 179 ? -12.723 -3.784 12.429 1.00 93.75 179 VAL A O 1
ATOM 1435 N N . ALA A 1 180 ? -14.795 -3.725 13.293 1.00 93.19 180 ALA A N 1
ATOM 1436 C CA . ALA A 1 180 ? -15.249 -4.979 12.705 1.00 93.19 180 ALA A CA 1
ATOM 1437 C C . ALA A 1 180 ? -15.198 -4.928 11.170 1.00 93.19 180 ALA A C 1
ATOM 1439 O O . ALA A 1 180 ? -14.764 -5.888 10.526 1.00 93.19 180 ALA A O 1
ATOM 1440 N N . THR A 1 181 ? -15.572 -3.789 10.581 1.00 93.56 181 THR A N 1
ATOM 1441 C CA . THR A 1 181 ? -15.473 -3.552 9.136 1.00 93.56 181 THR A CA 1
ATOM 1442 C C . THR A 1 181 ? -14.021 -3.570 8.669 1.00 93.56 181 THR A C 1
ATOM 1444 O O . THR A 1 181 ? -13.702 -4.316 7.744 1.00 93.56 181 THR A O 1
ATOM 1447 N N . ALA A 1 182 ? -13.119 -2.837 9.329 1.00 93.69 182 ALA A N 1
ATOM 1448 C CA . ALA A 1 182 ? -11.693 -2.838 8.992 1.00 93.69 182 ALA A CA 1
ATOM 1449 C C . ALA A 1 182 ? -11.084 -4.249 9.094 1.00 93.69 182 ALA A C 1
ATOM 1451 O O . ALA A 1 182 ? -10.422 -4.725 8.169 1.00 93.69 182 ALA A O 1
ATOM 1452 N N . TYR A 1 183 ? -11.385 -4.977 10.173 1.00 92.88 183 TYR A N 1
ATOM 1453 C CA . TYR A 1 183 ? -10.910 -6.345 10.376 1.00 92.88 183 TYR A CA 1
ATOM 1454 C C . TYR A 1 183 ? -11.429 -7.312 9.297 1.00 92.88 183 TYR A C 1
ATOM 1456 O O . TYR A 1 183 ? -10.672 -8.121 8.752 1.00 92.88 183 TYR A O 1
ATOM 1464 N N . LYS A 1 184 ? -12.712 -7.202 8.926 1.00 92.94 184 LYS A N 1
ATOM 1465 C CA . LYS A 1 184 ? -13.317 -7.978 7.833 1.00 92.94 184 LYS A CA 1
ATOM 1466 C C . LYS A 1 184 ? -12.682 -7.645 6.482 1.00 92.94 184 LYS A C 1
ATOM 1468 O O . LYS A 1 184 ? -12.429 -8.559 5.692 1.00 92.94 184 LYS A O 1
ATOM 1473 N N . THR A 1 185 ? -12.395 -6.374 6.214 1.00 94.44 185 THR A N 1
ATOM 1474 C CA . THR A 1 185 ? -11.707 -5.942 4.991 1.00 94.44 185 THR A CA 1
ATOM 1475 C C . THR A 1 185 ? -10.318 -6.557 4.909 1.00 94.44 185 THR A C 1
ATOM 1477 O O . THR A 1 185 ? -10.004 -7.175 3.894 1.00 94.44 185 THR A O 1
ATOM 1480 N N . ILE A 1 186 ? -9.526 -6.517 5.986 1.00 94.12 186 ILE A N 1
ATOM 1481 C CA . ILE A 1 186 ? -8.216 -7.186 6.027 1.00 94.12 186 ILE A CA 1
ATOM 1482 C C . ILE A 1 186 ? -8.383 -8.681 5.749 1.00 94.12 186 ILE A C 1
ATOM 1484 O O . ILE A 1 186 ? -7.763 -9.200 4.828 1.00 94.12 186 ILE A O 1
ATOM 1488 N N . LYS A 1 187 ? -9.282 -9.371 6.457 1.00 92.25 187 LYS A N 1
ATOM 1489 C CA . LYS A 1 187 ? -9.489 -10.820 6.291 1.00 92.25 187 LYS A CA 1
ATOM 1490 C C . LYS A 1 187 ? -9.887 -11.227 4.866 1.00 92.25 187 LYS A C 1
ATOM 1492 O O . LYS A 1 187 ? -9.518 -12.307 4.416 1.00 92.25 187 LYS A O 1
ATOM 1497 N N . THR A 1 188 ? -10.646 -10.390 4.161 1.00 93.19 188 THR A N 1
ATOM 1498 C CA . THR A 1 188 ? -11.163 -10.703 2.817 1.00 93.19 188 THR A CA 1
ATOM 1499 C C . THR A 1 188 ? -10.240 -10.244 1.690 1.00 93.19 188 THR A C 1
ATOM 1501 O O . THR A 1 188 ? -10.078 -10.966 0.706 1.00 93.19 188 THR A O 1
ATOM 1504 N N . LYS A 1 189 ? -9.624 -9.064 1.817 1.00 93.62 189 LYS A N 1
ATOM 1505 C CA . LYS A 1 189 ? -8.790 -8.450 0.776 1.00 93.62 189 LYS A CA 1
ATOM 1506 C C . LYS A 1 189 ? -7.329 -8.872 0.855 1.00 93.62 189 LYS A C 1
ATOM 1508 O O . LYS A 1 189 ? -6.708 -9.019 -0.192 1.00 93.62 189 LYS A O 1
ATOM 1513 N N . LEU A 1 190 ? -6.798 -9.159 2.046 1.00 93.19 190 LEU A N 1
ATOM 1514 C CA . LEU A 1 190 ? -5.394 -9.547 2.213 1.00 93.19 190 LEU A CA 1
ATOM 1515 C C . LEU A 1 190 ? -5.016 -10.775 1.361 1.00 93.19 190 LEU A C 1
ATOM 1517 O O . LEU A 1 190 ? -4.056 -10.671 0.594 1.00 93.19 190 LEU A O 1
ATOM 1521 N N . PRO A 1 191 ? -5.773 -11.896 1.377 1.00 92.56 191 PRO A N 1
ATOM 1522 C CA . PRO A 1 191 ? -5.439 -13.051 0.542 1.00 92.56 191 PRO A CA 1
ATOM 1523 C C . PRO A 1 191 ? -5.512 -12.750 -0.961 1.00 92.56 191 PRO A C 1
ATOM 1525 O O . PRO A 1 191 ? -4.777 -13.349 -1.745 1.00 92.56 191 PRO A O 1
ATOM 1528 N N . GLN A 1 192 ? -6.389 -11.825 -1.375 1.00 92.62 192 GLN A N 1
ATOM 1529 C CA . GLN A 1 192 ? -6.503 -11.397 -2.773 1.00 92.62 192 GLN A CA 1
ATOM 1530 C C . GLN A 1 192 ? -5.258 -10.611 -3.195 1.00 92.62 192 GLN A C 1
ATOM 1532 O O . GLN A 1 192 ? -4.643 -10.960 -4.201 1.00 92.62 192 GLN A O 1
ATOM 1537 N N . THR A 1 193 ? -4.837 -9.628 -2.390 1.00 93.25 193 THR A N 1
ATOM 1538 C CA . THR A 1 193 ? -3.621 -8.835 -2.625 1.00 93.25 193 THR A CA 1
ATOM 1539 C C . THR A 1 193 ? -2.396 -9.734 -2.770 1.00 93.25 193 THR A C 1
ATOM 1541 O O . THR A 1 193 ? -1.646 -9.610 -3.734 1.00 93.25 193 THR A O 1
ATOM 1544 N N . LEU A 1 194 ? -2.216 -10.695 -1.863 1.00 91.62 194 LEU A N 1
ATOM 1545 C CA . LEU A 1 194 ? -1.051 -11.584 -1.869 1.00 91.62 194 LEU A CA 1
ATOM 1546 C C . LEU A 1 194 ? -1.053 -12.569 -3.034 1.00 91.62 194 LEU A C 1
ATOM 1548 O O . LEU A 1 194 ? -0.001 -12.847 -3.608 1.00 91.62 194 LEU A O 1
ATOM 1552 N N . ARG A 1 195 ? -2.231 -13.063 -3.429 1.00 92.81 195 ARG A N 1
ATOM 1553 C CA . ARG A 1 195 ? -2.364 -13.894 -4.628 1.00 92.81 195 ARG A CA 1
ATOM 1554 C C . ARG A 1 195 ? -1.951 -13.119 -5.876 1.00 92.81 195 ARG A C 1
ATOM 1556 O O . ARG A 1 195 ? -1.199 -13.658 -6.683 1.00 92.81 195 ARG A O 1
ATOM 1563 N N . SER A 1 196 ? -2.392 -11.868 -6.017 1.00 92.81 196 SER A N 1
ATOM 1564 C CA . SER A 1 196 ? -1.958 -11.006 -7.120 1.00 92.81 196 SER A CA 1
ATOM 1565 C C . SER A 1 196 ? -0.451 -10.749 -7.061 1.00 92.81 196 SER A C 1
ATOM 1567 O O . SER A 1 196 ? 0.229 -10.911 -8.070 1.00 92.81 196 SER A O 1
ATOM 1569 N N . MET A 1 197 ? 0.110 -10.441 -5.887 1.00 88.56 197 MET A N 1
ATOM 1570 C CA . MET A 1 197 ? 1.562 -10.272 -5.730 1.00 88.56 197 MET A CA 1
ATOM 1571 C C . MET A 1 197 ? 2.332 -11.509 -6.200 1.00 88.56 197 MET A C 1
ATOM 1573 O O . MET A 1 197 ? 3.297 -11.371 -6.949 1.00 88.56 197 MET A O 1
ATOM 1577 N N . SER A 1 198 ? 1.866 -12.708 -5.842 1.00 89.81 198 SER A N 1
ATOM 1578 C CA . SER A 1 198 ? 2.519 -13.951 -6.253 1.00 89.81 198 SER A CA 1
ATOM 1579 C C . SER A 1 198 ? 2.382 -14.248 -7.748 1.00 89.81 198 SER A C 1
ATOM 1581 O O . SER A 1 198 ? 3.341 -14.692 -8.381 1.00 89.81 198 SER A O 1
ATOM 1583 N N . LEU A 1 199 ? 1.232 -13.916 -8.342 1.00 90.44 199 LEU A N 1
ATOM 1584 C CA . LEU A 1 199 ? 1.004 -14.036 -9.783 1.00 90.44 199 LEU A CA 1
ATOM 1585 C C . LEU A 1 199 ? 1.960 -13.151 -10.600 1.00 90.44 199 LEU A C 1
ATOM 1587 O O . LEU A 1 199 ? 2.474 -13.583 -11.631 1.00 90.44 199 LEU A O 1
ATOM 1591 N N . TYR A 1 200 ? 2.191 -11.910 -10.163 1.00 87.69 200 TYR A N 1
ATOM 1592 C CA . TYR A 1 200 ? 2.997 -10.951 -10.919 1.00 87.69 200 TYR A CA 1
ATOM 1593 C C . TYR A 1 200 ? 4.493 -11.051 -10.614 1.00 87.69 200 TYR A C 1
ATOM 1595 O O . TYR A 1 200 ? 5.287 -11.113 -11.554 1.00 87.69 200 TYR A O 1
ATOM 1603 N N . LEU A 1 201 ? 4.888 -11.060 -9.339 1.00 81.94 201 LEU A N 1
ATOM 1604 C CA . LEU A 1 201 ? 6.296 -10.979 -8.937 1.00 81.94 201 LEU A CA 1
ATOM 1605 C C . LEU A 1 201 ? 6.996 -12.339 -8.990 1.00 81.94 201 LEU A C 1
ATOM 1607 O O . LEU A 1 201 ? 8.171 -12.394 -9.341 1.00 81.94 201 LEU A O 1
ATOM 1611 N N . SER A 1 202 ? 6.280 -13.422 -8.666 1.00 73.81 202 SER A N 1
ATOM 1612 C CA . SER A 1 202 ? 6.777 -14.808 -8.718 1.00 73.81 202 SER A CA 1
ATOM 1613 C C . SER A 1 202 ? 8.101 -15.042 -7.963 1.00 73.81 202 SER A C 1
ATOM 1615 O O . SER A 1 202 ? 8.839 -15.978 -8.267 1.00 73.81 202 SER A O 1
ATOM 1617 N N . ASN A 1 203 ? 8.408 -14.199 -6.971 1.00 75.88 203 ASN A N 1
ATOM 1618 C CA . ASN A 1 203 ? 9.608 -14.255 -6.142 1.00 75.88 203 ASN A CA 1
ATOM 1619 C C . ASN A 1 203 ? 9.232 -13.890 -4.699 1.00 75.88 203 ASN A C 1
ATOM 1621 O O . ASN A 1 203 ? 8.822 -12.762 -4.417 1.00 75.88 203 ASN A O 1
ATOM 1625 N N . LYS A 1 204 ? 9.402 -14.847 -3.780 1.00 77.75 204 LYS A N 1
ATOM 1626 C CA . LYS A 1 204 ? 8.950 -14.726 -2.387 1.00 77.75 204 LYS A CA 1
ATOM 1627 C C . LYS A 1 204 ? 9.675 -13.636 -1.599 1.00 77.75 204 LYS A C 1
ATOM 1629 O O . LYS A 1 204 ? 9.038 -12.962 -0.793 1.00 77.75 204 LYS A O 1
ATOM 1634 N N . ASP A 1 205 ? 10.958 -13.408 -1.865 1.00 71.25 205 ASP A N 1
ATOM 1635 C CA . ASP A 1 205 ? 11.723 -12.349 -1.199 1.00 71.25 205 ASP A CA 1
ATOM 1636 C C . ASP A 1 205 ? 11.257 -10.962 -1.650 1.00 71.25 205 ASP A C 1
ATOM 1638 O O . ASP A 1 205 ? 11.068 -10.064 -0.832 1.00 71.25 205 ASP A O 1
ATOM 1642 N N . THR A 1 206 ? 10.988 -10.798 -2.947 1.00 77.25 206 THR A N 1
ATOM 1643 C CA . THR A 1 206 ? 10.467 -9.545 -3.513 1.00 77.25 206 THR A CA 1
ATOM 1644 C C . THR A 1 206 ? 9.052 -9.261 -3.011 1.00 77.25 206 THR A C 1
ATOM 1646 O O . THR A 1 206 ? 8.758 -8.137 -2.602 1.00 77.25 206 THR A O 1
ATOM 1649 N N . GLU A 1 207 ? 8.190 -10.286 -2.975 1.00 79.44 207 GLU A N 1
ATOM 1650 C CA . GLU A 1 207 ? 6.854 -10.210 -2.370 1.00 79.44 207 GLU A CA 1
ATOM 1651 C C . GLU A 1 207 ? 6.946 -9.748 -0.907 1.00 79.44 207 GLU A C 1
ATOM 1653 O O . GLU A 1 207 ? 6.253 -8.812 -0.501 1.00 79.44 207 GLU A O 1
ATOM 1658 N N . PHE A 1 208 ? 7.842 -10.357 -0.124 1.00 75.88 208 PHE A N 1
ATOM 1659 C CA . PHE A 1 208 ? 8.043 -10.022 1.282 1.00 75.88 208 PHE A CA 1
ATOM 1660 C C . PHE A 1 208 ? 8.561 -8.592 1.480 1.00 75.88 208 PHE A C 1
ATOM 1662 O O . PHE A 1 208 ? 8.022 -7.856 2.309 1.00 75.88 208 PHE A O 1
ATOM 1669 N N . ILE A 1 209 ? 9.578 -8.176 0.718 1.00 79.38 209 ILE A N 1
ATOM 1670 C CA . ILE A 1 209 ? 10.160 -6.829 0.800 1.00 79.38 209 ILE A CA 1
ATOM 1671 C C . ILE A 1 209 ? 9.112 -5.767 0.461 1.00 79.38 209 ILE A C 1
ATOM 1673 O O . ILE A 1 209 ? 9.007 -4.775 1.184 1.00 79.38 209 ILE A O 1
ATOM 1677 N N . LEU A 1 210 ? 8.313 -5.981 -0.590 1.00 80.88 210 LEU A N 1
ATOM 1678 C CA . LEU A 1 210 ? 7.277 -5.035 -1.006 1.00 80.88 210 LEU A CA 1
ATOM 1679 C C . LEU A 1 210 ? 6.106 -4.980 -0.012 1.00 80.88 210 LEU A C 1
ATOM 1681 O O . LEU A 1 210 ? 5.565 -3.904 0.241 1.00 80.88 210 LEU A O 1
ATOM 1685 N N . PHE A 1 211 ? 5.712 -6.117 0.573 1.00 85.00 211 PHE A N 1
ATOM 1686 C CA . PHE A 1 211 ? 4.568 -6.177 1.487 1.00 85.00 211 PHE A CA 1
ATOM 1687 C C . PHE A 1 211 ? 4.898 -5.743 2.924 1.00 85.00 211 PHE A C 1
ATOM 1689 O O . PHE A 1 211 ? 4.026 -5.259 3.649 1.00 85.00 211 PHE A O 1
ATOM 1696 N N . LYS A 1 212 ? 6.153 -5.881 3.365 1.00 84.06 212 LYS A N 1
ATOM 1697 C CA . LYS A 1 212 ? 6.579 -5.545 4.734 1.00 84.06 212 LYS A CA 1
ATOM 1698 C C . LYS A 1 212 ? 6.195 -4.113 5.163 1.00 84.06 212 LYS A C 1
ATOM 1700 O O . LYS A 1 212 ? 5.656 -3.977 6.263 1.00 84.06 212 LYS A O 1
ATOM 1705 N N . PRO A 1 213 ? 6.389 -3.057 4.348 1.00 83.56 213 PRO A N 1
ATOM 1706 C CA . PRO A 1 213 ? 5.910 -1.713 4.675 1.00 83.56 213 PRO A CA 1
ATOM 1707 C C . PRO A 1 213 ? 4.391 -1.625 4.868 1.00 83.56 213 PRO A C 1
ATOM 1709 O O . PRO A 1 213 ? 3.944 -0.989 5.816 1.00 83.56 213 PRO A O 1
ATOM 1712 N N . VAL A 1 214 ? 3.596 -2.308 4.032 1.00 88.00 214 VAL A N 1
ATOM 1713 C CA . VAL A 1 214 ? 2.125 -2.343 4.159 1.00 88.00 214 VAL A CA 1
ATOM 1714 C C . VAL A 1 214 ? 1.728 -2.934 5.509 1.00 88.00 214 VAL A C 1
ATOM 1716 O O . VAL A 1 214 ? 0.957 -2.334 6.255 1.00 88.00 214 VAL A O 1
ATOM 1719 N N . ARG A 1 215 ? 2.322 -4.078 5.872 1.00 88.88 215 ARG A N 1
ATOM 1720 C CA . ARG A 1 215 ? 2.105 -4.722 7.173 1.00 88.88 215 ARG A CA 1
ATOM 1721 C C . ARG A 1 215 ? 2.433 -3.783 8.337 1.00 88.88 215 ARG A C 1
ATOM 1723 O O . ARG A 1 215 ? 1.635 -3.666 9.265 1.00 88.88 215 ARG A O 1
ATOM 1730 N N . ASN A 1 216 ? 3.587 -3.121 8.279 1.00 88.12 216 ASN A N 1
ATOM 1731 C CA . ASN A 1 216 ? 4.029 -2.204 9.328 1.00 88.12 216 ASN A CA 1
ATOM 1732 C C . ASN A 1 216 ? 3.082 -1.003 9.468 1.00 88.12 216 ASN A C 1
ATOM 1734 O O . ASN A 1 216 ? 2.750 -0.621 10.587 1.00 88.12 216 ASN A O 1
ATOM 1738 N N . ASN A 1 217 ? 2.609 -0.437 8.357 1.00 91.06 217 ASN A N 1
ATOM 1739 C CA . ASN A 1 217 ? 1.680 0.692 8.385 1.00 91.06 217 ASN A CA 1
ATOM 1740 C C . ASN A 1 217 ? 0.339 0.308 9.022 1.00 91.06 217 ASN A C 1
ATOM 1742 O O . ASN A 1 217 ? -0.154 1.036 9.881 1.00 91.06 217 ASN A O 1
ATOM 1746 N N . ILE A 1 218 ? -0.215 -0.862 8.672 1.00 92.88 218 ILE A N 1
ATOM 1747 C CA . ILE A 1 218 ? -1.444 -1.380 9.296 1.00 92.88 218 ILE A CA 1
ATOM 1748 C C . ILE A 1 218 ? -1.247 -1.495 10.812 1.00 92.88 218 ILE A C 1
ATOM 1750 O O . ILE A 1 218 ? -2.051 -0.978 11.584 1.00 92.88 218 ILE A O 1
ATOM 1754 N N . GLN A 1 219 ? -0.151 -2.121 11.254 1.00 91.69 219 GLN A N 1
ATOM 1755 C CA . GLN A 1 219 ? 0.160 -2.258 12.681 1.00 91.69 219 GLN A CA 1
ATOM 1756 C C . GLN A 1 219 ? 0.258 -0.897 13.383 1.00 91.69 219 GLN A C 1
ATOM 1758 O O . GLN A 1 219 ? -0.316 -0.726 14.457 1.00 91.69 219 GLN A O 1
ATOM 1763 N N . GLN A 1 220 ? 0.937 0.080 12.777 1.00 92.69 220 GLN A N 1
ATOM 1764 C CA . GLN A 1 220 ? 1.070 1.428 13.334 1.00 92.69 220 GLN A CA 1
ATOM 1765 C C . GLN A 1 220 ? -0.276 2.150 13.447 1.00 92.69 220 GLN A C 1
ATOM 1767 O O . GLN A 1 220 ? -0.519 2.828 14.444 1.00 92.69 220 GLN A O 1
ATOM 1772 N N . VAL A 1 221 ? -1.164 2.002 12.462 1.00 93.50 221 VAL A N 1
ATOM 1773 C CA . VAL A 1 221 ? -2.508 2.595 12.503 1.00 93.50 221 VAL A CA 1
ATOM 1774 C C . VAL A 1 221 ? -3.329 1.998 13.641 1.00 93.50 221 VAL A C 1
ATOM 1776 O O . VAL A 1 221 ? -3.882 2.747 14.443 1.00 93.50 221 VAL A O 1
ATOM 1779 N N . PHE A 1 222 ? -3.328 0.672 13.798 1.00 94.06 222 PHE A N 1
ATOM 1780 C CA . PHE A 1 222 ? -3.993 0.039 14.936 1.00 94.06 222 PHE A CA 1
ATOM 1781 C C . PHE A 1 222 ? -3.370 0.454 16.273 1.00 94.06 222 PHE A C 1
ATOM 1783 O O . PHE A 1 222 ? -4.105 0.682 17.227 1.00 94.06 222 PHE A O 1
ATOM 1790 N N . GLN A 1 223 ? -2.047 0.595 16.374 1.00 93.50 223 GLN A N 1
ATOM 1791 C CA . GLN A 1 223 ? -1.394 1.070 17.601 1.00 93.50 223 GLN A CA 1
ATOM 1792 C C . GLN A 1 223 ? -1.824 2.494 17.974 1.00 93.50 223 GLN A C 1
ATOM 1794 O O . GLN A 1 223 ? -2.181 2.741 19.126 1.00 93.50 223 GLN A O 1
ATOM 1799 N N . LYS A 1 224 ? -1.846 3.417 17.003 1.00 93.06 224 LYS A N 1
ATOM 1800 C CA . LYS A 1 224 ? -2.344 4.789 17.199 1.00 93.06 224 LYS A CA 1
ATOM 1801 C C . LYS A 1 224 ? -3.814 4.796 17.607 1.00 93.06 224 LYS A C 1
ATOM 1803 O O . LYS A 1 224 ? -4.190 5.518 18.523 1.00 93.06 224 LYS A O 1
ATOM 1808 N N . PHE A 1 225 ? -4.621 3.949 16.975 1.00 93.88 225 PHE A N 1
ATOM 1809 C CA . PHE A 1 225 ? -6.031 3.806 17.304 1.00 93.88 225 PHE A CA 1
ATOM 1810 C C . PHE A 1 225 ? -6.237 3.297 18.739 1.00 93.88 225 PHE A C 1
ATOM 1812 O O . PHE A 1 225 ? -7.022 3.876 19.479 1.00 93.88 225 PHE A O 1
ATOM 1819 N N . HIS A 1 226 ? -5.474 2.294 19.188 1.00 92.56 226 HIS A N 1
ATOM 1820 C CA . HIS A 1 226 ? -5.520 1.831 20.581 1.00 92.56 226 HIS A CA 1
ATOM 1821 C C . HIS A 1 226 ? -5.126 2.921 21.584 1.00 92.56 226 HIS A C 1
ATOM 1823 O O . HIS A 1 226 ? -5.726 2.998 22.654 1.00 92.56 226 HIS A O 1
ATOM 1829 N N . ALA A 1 227 ? -4.117 3.740 21.270 1.00 92.88 227 ALA A N 1
ATOM 1830 C CA . ALA A 1 227 ? -3.732 4.865 22.121 1.00 92.88 227 ALA A CA 1
ATOM 1831 C C . ALA A 1 227 ? -4.879 5.879 22.237 1.00 92.88 227 ALA A C 1
ATOM 1833 O O . ALA A 1 227 ? -5.257 6.248 23.344 1.00 92.88 227 ALA A O 1
ATOM 1834 N N . LEU A 1 228 ? -5.506 6.225 21.110 1.00 91.12 228 LEU A N 1
ATOM 1835 C CA . LEU A 1 228 ? -6.664 7.115 21.073 1.00 91.12 228 LEU A CA 1
ATOM 1836 C C . LEU A 1 228 ? -7.854 6.560 21.866 1.00 91.12 228 LEU A C 1
ATOM 1838 O O . LEU A 1 228 ? -8.495 7.307 22.598 1.00 91.12 228 LEU A O 1
ATOM 1842 N N . LEU A 1 229 ? -8.135 5.257 21.763 1.00 90.31 229 LEU A N 1
ATOM 1843 C CA . LEU A 1 229 ? -9.209 4.635 22.539 1.00 90.31 229 LEU A CA 1
ATOM 1844 C C . LEU A 1 229 ? -8.969 4.750 24.049 1.00 90.31 229 LEU A C 1
ATOM 1846 O O . LEU A 1 229 ? -9.899 5.050 24.787 1.00 90.31 229 LEU A O 1
ATOM 1850 N N . LYS A 1 230 ? -7.727 4.555 24.504 1.00 89.81 230 LYS A N 1
ATOM 1851 C CA . LYS A 1 230 ? -7.360 4.678 25.925 1.00 89.81 230 LYS A CA 1
ATOM 1852 C C . LYS A 1 230 ? -7.429 6.111 26.452 1.00 89.81 230 LYS A C 1
ATOM 1854 O O . LYS A 1 230 ? -7.607 6.291 27.650 1.00 89.81 230 LYS A O 1
ATOM 1859 N N . GLU A 1 231 ? -7.231 7.101 25.588 1.00 88.50 231 GLU A N 1
ATOM 1860 C CA . GLU A 1 231 ? -7.313 8.517 25.959 1.00 88.50 231 GLU A CA 1
ATOM 1861 C C . GLU A 1 231 ? -8.762 9.005 26.070 1.00 88.50 231 GLU A C 1
ATOM 1863 O O . GLU A 1 231 ? -9.070 9.797 26.956 1.00 88.50 231 GLU A O 1
ATOM 1868 N N . GLU A 1 232 ? -9.645 8.550 25.177 1.00 85.69 232 GLU A N 1
ATOM 1869 C CA . GLU A 1 232 ? -10.951 9.189 24.969 1.00 85.69 232 GLU A CA 1
ATOM 1870 C C . GLU A 1 232 ? -12.163 8.371 25.436 1.00 85.69 232 GLU A C 1
ATOM 1872 O O . GLU A 1 232 ? -13.256 8.927 25.546 1.00 85.69 232 GLU A O 1
ATOM 1877 N N . PHE A 1 233 ? -12.002 7.070 25.693 1.00 86.69 233 PHE A N 1
ATOM 1878 C CA . PHE A 1 233 ? -13.098 6.172 26.069 1.00 86.69 233 PHE A CA 1
ATOM 1879 C C . PHE A 1 233 ? -12.887 5.574 27.460 1.00 86.69 233 PHE A C 1
ATOM 1881 O O . PHE A 1 233 ? -11.757 5.345 27.896 1.00 86.69 233 PHE A O 1
ATOM 1888 N N . SER A 1 234 ? -13.992 5.298 28.157 1.00 87.94 234 SER A N 1
ATOM 1889 C CA . SER A 1 234 ? -13.950 4.606 29.445 1.00 87.94 234 SER A CA 1
ATOM 1890 C C . SER A 1 234 ? -13.538 3.132 29.262 1.00 87.94 234 SER A C 1
ATOM 1892 O O . SER A 1 234 ? -13.654 2.581 28.161 1.00 87.94 234 SER A O 1
ATOM 1894 N N . PRO A 1 235 ? -13.058 2.445 30.314 1.00 87.69 235 PRO A N 1
ATOM 1895 C CA . PRO A 1 235 ? -12.725 1.025 30.217 1.00 87.69 235 PRO A CA 1
ATOM 1896 C C . PRO A 1 235 ? -13.925 0.148 29.818 1.00 87.69 235 PRO A C 1
ATOM 1898 O O . PRO A 1 235 ? -13.734 -0.845 29.115 1.00 87.69 235 PRO A O 1
ATOM 1901 N N . GLU A 1 236 ? -15.148 0.515 30.205 1.00 88.19 236 GLU A N 1
ATOM 1902 C CA . GLU A 1 236 ? -16.384 -0.163 29.796 1.00 88.19 236 GLU A CA 1
ATOM 1903 C C . GLU A 1 236 ? -16.657 0.031 28.298 1.00 88.19 236 GLU A C 1
ATOM 1905 O O . GLU A 1 236 ? -16.932 -0.935 27.583 1.00 88.19 236 GLU A O 1
ATOM 1910 N N . ASP A 1 237 ? -16.499 1.257 27.793 1.00 87.81 237 ASP A N 1
ATOM 1911 C CA . ASP A 1 237 ? -16.657 1.565 26.369 1.00 87.81 237 ASP A CA 1
ATOM 1912 C C . ASP A 1 237 ? -15.637 0.806 25.509 1.00 87.81 237 ASP A C 1
ATOM 1914 O O . ASP A 1 237 ? -15.978 0.276 24.450 1.00 87.81 237 ASP A O 1
ATOM 1918 N N . ILE A 1 238 ? -14.389 0.685 25.974 1.00 88.56 238 ILE A N 1
ATOM 1919 C CA . ILE A 1 238 ? -13.336 -0.074 25.282 1.00 88.56 238 ILE A CA 1
ATOM 1920 C C . ILE A 1 238 ? -13.712 -1.559 25.160 1.00 88.56 238 ILE A C 1
ATOM 1922 O O . ILE A 1 238 ? -13.447 -2.172 24.121 1.00 88.56 238 ILE A O 1
ATOM 1926 N N . GLN A 1 239 ? -14.355 -2.140 26.180 1.00 88.44 239 GLN A N 1
ATOM 1927 C CA . GLN A 1 239 ? -14.849 -3.519 26.110 1.00 88.44 239 GLN A CA 1
ATOM 1928 C C . GLN A 1 239 ? -15.953 -3.676 25.059 1.00 88.44 239 GLN A C 1
ATOM 1930 O O . GLN A 1 239 ? -15.947 -4.664 24.326 1.00 88.44 239 GLN A O 1
ATOM 1935 N N . ILE A 1 240 ? -16.850 -2.693 24.931 1.00 88.12 240 ILE A N 1
ATOM 1936 C CA . ILE A 1 240 ? -17.897 -2.685 23.896 1.00 88.12 240 ILE A CA 1
ATOM 1937 C C . ILE A 1 240 ? -17.274 -2.568 22.499 1.00 88.12 240 ILE A C 1
ATOM 1939 O O . ILE A 1 240 ? -17.684 -3.266 21.572 1.00 88.12 240 ILE A O 1
ATOM 1943 N N . ILE A 1 241 ? -16.258 -1.717 22.334 1.00 89.81 241 ILE A N 1
ATOM 1944 C CA . ILE A 1 241 ? -15.558 -1.532 21.053 1.00 89.81 241 ILE A CA 1
ATOM 1945 C C . ILE A 1 241 ? -14.850 -2.819 20.611 1.00 89.81 241 ILE A C 1
ATOM 1947 O O . ILE A 1 241 ? -14.752 -3.066 19.411 1.00 89.81 241 ILE A O 1
ATOM 1951 N N . ALA A 1 242 ? -14.393 -3.645 21.560 1.00 89.50 242 ALA A N 1
ATOM 1952 C CA . ALA A 1 242 ? -13.793 -4.959 21.314 1.00 89.50 242 ALA A CA 1
ATOM 1953 C C . ALA A 1 242 ? -12.696 -4.935 20.227 1.00 89.50 242 ALA A C 1
ATOM 1955 O O . ALA A 1 242 ? -12.646 -5.788 19.337 1.00 89.50 242 ALA A O 1
ATOM 1956 N N . CYS A 1 243 ? -11.817 -3.928 20.284 1.00 88.31 243 CYS A N 1
ATOM 1957 C CA . CYS A 1 243 ? -10.744 -3.766 19.308 1.00 88.31 243 CYS A CA 1
ATOM 1958 C C . CYS A 1 243 ? -9.761 -4.955 19.364 1.00 88.31 243 CYS A C 1
ATOM 1960 O O . CYS A 1 243 ? -9.332 -5.327 20.460 1.00 88.31 243 CYS A O 1
ATOM 1962 N N . PRO A 1 244 ? -9.388 -5.561 18.217 1.00 89.00 244 PRO A N 1
ATOM 1963 C CA . PRO A 1 244 ? -8.508 -6.722 18.199 1.00 89.00 244 PRO A CA 1
ATOM 1964 C C . PRO A 1 244 ? -7.126 -6.365 18.740 1.00 89.00 244 PRO A C 1
ATOM 1966 O O . PRO A 1 244 ? -6.563 -5.321 18.401 1.00 89.00 244 PRO A O 1
ATOM 1969 N N . SER A 1 245 ? -6.552 -7.267 19.534 1.00 88.31 245 SER A N 1
ATOM 1970 C CA . SER A 1 245 ? -5.220 -7.065 20.095 1.00 88.31 245 SER A CA 1
ATOM 1971 C C . SER A 1 245 ? -4.151 -7.024 18.998 1.00 88.31 245 SER A C 1
ATOM 1973 O O . SER A 1 245 ? -4.315 -7.560 17.896 1.00 88.31 245 SER A O 1
ATOM 1975 N N . VAL A 1 246 ? -2.998 -6.429 19.316 1.00 85.75 246 VAL A N 1
ATOM 1976 C CA . VAL A 1 246 ? -1.841 -6.394 18.405 1.00 85.75 246 VAL A CA 1
ATOM 1977 C C . VAL A 1 246 ? -1.413 -7.813 18.000 1.00 85.75 246 VAL A C 1
ATOM 1979 O O . VAL A 1 246 ? -1.012 -8.038 16.861 1.00 85.75 246 VAL A O 1
ATOM 1982 N N . GLU A 1 247 ? -1.550 -8.791 18.894 1.00 86.50 247 GLU A N 1
ATOM 1983 C CA . GLU A 1 247 ? -1.248 -10.203 18.634 1.00 86.50 247 GLU A CA 1
ATOM 1984 C C . GLU A 1 247 ? -2.239 -10.835 17.652 1.00 86.50 247 GLU A C 1
ATOM 1986 O O . GLU A 1 247 ? -1.821 -11.492 16.699 1.00 86.50 247 GLU A O 1
ATOM 1991 N N . GLN A 1 248 ? -3.543 -10.590 17.826 1.00 87.69 248 GLN A N 1
ATOM 1992 C CA . GLN A 1 248 ? -4.580 -11.066 16.904 1.00 87.69 248 GLN A CA 1
ATOM 1993 C C . GLN A 1 248 ? -4.400 -10.470 15.504 1.00 87.69 248 GLN A C 1
ATOM 1995 O O . GLN A 1 248 ? -4.544 -11.173 14.501 1.00 87.69 248 GLN A O 1
ATOM 2000 N N . LEU A 1 249 ? -4.034 -9.188 15.428 1.00 89.12 249 LEU A N 1
ATOM 2001 C CA . LEU A 1 249 ? -3.698 -8.528 14.171 1.00 89.12 249 LEU A CA 1
ATOM 2002 C C . LEU A 1 249 ? -2.433 -9.133 13.544 1.00 89.12 249 LEU A C 1
ATOM 2004 O O . LEU A 1 249 ? -2.410 -9.422 12.350 1.00 89.12 249 LEU A O 1
ATOM 2008 N N . ASN A 1 250 ? -1.391 -9.385 14.339 1.00 87.56 250 ASN A N 1
ATOM 2009 C CA . ASN A 1 250 ? -0.158 -10.018 13.870 1.00 87.56 250 ASN A CA 1
ATOM 2010 C C . ASN A 1 250 ? -0.388 -11.434 13.350 1.00 87.56 250 ASN A C 1
ATOM 2012 O O . ASN A 1 250 ? 0.235 -11.826 12.362 1.00 87.56 250 ASN A O 1
ATOM 2016 N N . LEU A 1 251 ? -1.280 -12.188 13.988 1.00 87.94 251 LEU A N 1
ATOM 2017 C CA . LEU A 1 251 ? -1.682 -13.502 13.521 1.00 87.94 251 LEU A CA 1
ATOM 2018 C C . LEU A 1 251 ? -2.398 -13.382 12.173 1.00 87.94 251 LEU A C 1
ATOM 2020 O O . LEU A 1 251 ? -1.980 -14.024 11.215 1.00 87.94 251 LEU A O 1
ATOM 2024 N N . LEU A 1 252 ? -3.377 -12.480 12.049 1.00 87.50 252 LEU A N 1
ATOM 2025 C CA . LEU A 1 252 ? -4.092 -12.249 10.790 1.00 87.50 252 LEU A CA 1
ATOM 2026 C C . LEU A 1 252 ? -3.143 -11.870 9.639 1.00 87.50 252 LEU A C 1
ATOM 2028 O O . LEU A 1 252 ? -3.279 -12.382 8.531 1.00 87.50 252 LEU A O 1
ATOM 2032 N N . LEU A 1 253 ? -2.152 -11.019 9.915 1.00 85.50 253 LEU A N 1
ATOM 2033 C CA . LEU A 1 253 ? -1.156 -10.570 8.938 1.00 85.50 253 LEU A CA 1
ATOM 2034 C C . LEU A 1 253 ? -0.041 -11.601 8.677 1.00 85.50 253 LEU A C 1
ATOM 2036 O O . LEU A 1 253 ? 0.733 -11.425 7.738 1.00 85.50 253 LEU A O 1
ATOM 2040 N N . SER A 1 254 ? 0.081 -12.655 9.494 1.00 77.50 254 SER A N 1
ATOM 2041 C CA . SER A 1 254 ? 1.101 -13.708 9.332 1.00 77.50 254 SER A CA 1
ATOM 2042 C C . SER A 1 254 ? 0.597 -14.964 8.618 1.00 77.50 254 SER A C 1
ATOM 2044 O O . SER A 1 254 ? 1.417 -15.704 8.079 1.00 77.50 254 SER A O 1
ATOM 2046 N N . VAL A 1 255 ? -0.724 -15.169 8.529 1.00 57.00 255 VAL A N 1
ATOM 2047 C CA . VAL A 1 255 ? -1.408 -16.326 7.892 1.00 57.00 255 VAL A CA 1
ATOM 2048 C C . VAL A 1 255 ? -1.211 -16.402 6.361 1.00 57.00 255 VAL A C 1
ATOM 2050 O O . VAL A 1 255 ? -1.805 -17.210 5.665 1.00 57.00 255 VAL A O 1
ATOM 2053 N N . SER A 1 256 ? -0.317 -15.592 5.813 1.00 49.34 256 SER A N 1
ATOM 2054 C CA . SER A 1 256 ? -0.072 -15.433 4.379 1.00 49.34 256 SER A CA 1
ATOM 2055 C C . SER A 1 256 ? 1.140 -16.211 3.855 1.00 49.34 256 SER A C 1
ATOM 2057 O O . SER A 1 256 ? 1.786 -15.765 2.908 1.00 49.34 256 SER A O 1
ATOM 2059 N N . LYS A 1 257 ? 1.469 -17.338 4.498 1.00 37.09 257 LYS A N 1
ATOM 2060 C CA . LYS A 1 257 ? 2.483 -18.278 3.999 1.00 37.09 257 LYS A CA 1
ATOM 2061 C C . LYS A 1 257 ? 1.970 -19.048 2.788 1.00 37.09 257 LYS A C 1
ATOM 2063 O O . LYS A 1 257 ? 0.819 -19.528 2.857 1.00 37.09 257 LYS A O 1
#

pLDDT: mean 77.58, std 18.62, range [33.5, 97.88]